Protein AF-A0A2N3KIP0-F1 (afdb_monomer_lite)

pLDDT: mean 79.54, std 19.77, range [25.67, 97.62]

Structure (mmCIF, N/CA/C/O backbone):
data_AF-A0A2N3KIP0-F1
#
_entry.id   AF-A0A2N3KIP0-F1
#
loop_
_atom_site.group_PDB
_atom_site.id
_atom_site.type_symbol
_atom_site.label_atom_id
_atom_site.label_alt_id
_atom_site.label_comp_id
_atom_site.label_asym_id
_atom_site.label_entity_id
_atom_site.label_seq_id
_atom_site.pdbx_PDB_ins_code
_atom_site.Cartn_x
_atom_site.Cartn_y
_atom_site.Cartn_z
_atom_site.occupancy
_atom_site.B_iso_or_equiv
_atom_site.auth_seq_id
_atom_site.auth_comp_id
_atom_site.auth_asym_id
_atom_site.auth_atom_id
_atom_site.pdbx_PDB_model_num
ATOM 1 N N . MET A 1 1 ? -5.118 -31.541 0.707 1.00 57.50 1 MET A N 1
ATOM 2 C CA . MET A 1 1 ? -6.091 -30.439 0.855 1.00 57.50 1 MET A CA 1
ATOM 3 C C . MET A 1 1 ? -6.549 -30.067 -0.548 1.00 57.50 1 MET A C 1
ATOM 5 O O . MET A 1 1 ? -5.685 -29.921 -1.403 1.00 57.50 1 MET A O 1
ATOM 9 N N . THR A 1 2 ? -7.852 -30.065 -0.837 1.00 78.06 2 THR A N 1
ATOM 10 C CA . THR A 1 2 ? -8.367 -29.786 -2.191 1.00 78.06 2 THR A CA 1
ATOM 11 C C . THR A 1 2 ? -8.374 -28.280 -2.462 1.00 78.06 2 THR A C 1
ATOM 13 O O . THR A 1 2 ? -8.482 -27.482 -1.531 1.00 78.06 2 THR A O 1
ATOM 16 N N . THR A 1 3 ? -8.248 -27.878 -3.730 1.00 83.19 3 THR A N 1
ATOM 17 C CA . THR A 1 3 ? -8.278 -26.462 -4.136 1.00 83.19 3 THR A CA 1
ATOM 18 C C . THR A 1 3 ? -9.577 -25.772 -3.708 1.00 83.19 3 THR A C 1
ATOM 20 O O . THR A 1 3 ? -9.522 -24.641 -3.236 1.00 83.19 3 THR A O 1
ATOM 23 N N . ASP A 1 4 ? -10.709 -26.476 -3.753 1.00 88.69 4 ASP A N 1
ATOM 24 C CA . ASP A 1 4 ? -12.018 -25.954 -3.333 1.00 88.69 4 ASP A CA 1
ATOM 25 C C . ASP A 1 4 ? -12.048 -25.565 -1.846 1.00 88.69 4 ASP A C 1
ATOM 27 O O . ASP A 1 4 ? -12.577 -24.516 -1.484 1.00 88.69 4 ASP A O 1
ATOM 31 N N . PHE A 1 5 ? -11.412 -26.363 -0.977 1.00 91.31 5 PHE A N 1
ATOM 32 C CA . PHE A 1 5 ? -11.303 -26.038 0.448 1.00 91.31 5 PHE A CA 1
ATOM 33 C C . PHE A 1 5 ? -10.482 -24.761 0.672 1.00 91.31 5 PHE A C 1
ATOM 35 O O . PHE A 1 5 ? -10.868 -23.906 1.466 1.00 91.31 5 PHE A O 1
ATOM 42 N N . LEU A 1 6 ? -9.364 -24.607 -0.045 1.00 90.94 6 LEU A N 1
ATOM 43 C CA . LEU A 1 6 ? -8.525 -23.408 0.044 1.00 90.94 6 LEU A CA 1
ATOM 44 C C . LEU A 1 6 ? -9.259 -22.164 -0.472 1.00 90.94 6 LEU A C 1
ATOM 46 O O . LEU A 1 6 ? -9.146 -21.095 0.123 1.00 90.94 6 LEU A O 1
ATOM 50 N N . GLN A 1 7 ? -10.035 -22.306 -1.550 1.00 91.69 7 GLN A N 1
ATOM 51 C CA . GLN A 1 7 ? -10.862 -21.228 -2.089 1.00 91.69 7 GLN A CA 1
ATOM 52 C C . GLN A 1 7 ? -11.931 -20.793 -1.083 1.00 91.69 7 GLN A C 1
ATOM 54 O O . GLN A 1 7 ? -12.057 -19.602 -0.810 1.00 91.69 7 GLN A O 1
ATOM 59 N N . GLN A 1 8 ? -12.644 -21.743 -0.473 1.00 93.44 8 GLN A N 1
ATOM 60 C CA . GLN A 1 8 ? -13.660 -21.447 0.539 1.00 93.44 8 GLN A CA 1
ATOM 61 C C . GLN A 1 8 ? -13.058 -20.848 1.821 1.00 93.44 8 GLN A C 1
ATOM 63 O O . GLN A 1 8 ? -13.636 -19.926 2.404 1.00 93.44 8 GLN A O 1
ATOM 68 N N . SER A 1 9 ? -11.890 -21.339 2.248 1.00 93.25 9 SER A N 1
ATOM 69 C CA . SER A 1 9 ? -11.146 -20.803 3.394 1.00 93.25 9 SER A CA 1
ATOM 70 C C . SER A 1 9 ? -10.772 -19.338 3.163 1.00 93.25 9 SER A C 1
ATOM 72 O O . SER A 1 9 ? -11.130 -18.468 3.959 1.00 93.25 9 SER A O 1
ATOM 74 N N . TYR A 1 10 ? -10.152 -19.041 2.015 1.00 91.69 10 TYR A N 1
ATOM 75 C CA . TYR A 1 10 ? -9.828 -17.668 1.642 1.00 91.69 10 TYR A CA 1
ATOM 76 C C . TYR A 1 10 ? -11.082 -16.802 1.515 1.00 91.69 10 TYR A C 1
ATOM 78 O O . TYR A 1 10 ? -11.092 -15.671 2.002 1.00 91.69 10 TYR A O 1
ATOM 86 N N . GLN A 1 11 ? -12.161 -17.351 0.948 1.00 92.69 11 GLN A N 1
ATOM 87 C CA . GLN A 1 11 ? -13.424 -16.639 0.811 1.00 92.69 11 GLN A CA 1
ATOM 88 C C . GLN A 1 11 ? -14.006 -16.190 2.147 1.00 92.69 11 GLN A C 1
ATOM 90 O O . GLN A 1 11 ? -14.362 -15.026 2.330 1.00 92.69 11 GLN A O 1
ATOM 95 N N . THR A 1 12 ? -14.043 -17.113 3.099 1.00 94.06 12 THR A N 1
ATOM 96 C CA . THR A 1 12 ? -14.512 -16.847 4.457 1.00 94.06 12 THR A CA 1
ATOM 97 C C . THR A 1 12 ? -13.630 -15.802 5.142 1.00 94.06 12 THR A C 1
ATOM 99 O O . THR A 1 12 ? -14.135 -14.881 5.784 1.00 94.06 12 THR A O 1
ATOM 102 N N . ALA A 1 13 ? -12.308 -15.911 4.979 1.00 93.12 13 ALA A N 1
ATOM 103 C CA . ALA A 1 13 ? -11.365 -15.007 5.621 1.00 93.12 13 ALA A CA 1
ATOM 104 C C . ALA A 1 13 ? -11.482 -13.567 5.095 1.00 93.12 13 ALA A C 1
ATOM 106 O O . ALA A 1 13 ? -11.546 -12.635 5.898 1.00 93.12 13 ALA A O 1
ATOM 107 N N . TYR A 1 14 ? -11.590 -13.363 3.775 1.00 89.06 14 TYR A N 1
ATOM 108 C CA . TYR A 1 14 ? -11.728 -12.007 3.237 1.00 89.06 14 TYR A CA 1
ATOM 109 C C . TYR A 1 14 ? -13.091 -11.374 3.549 1.00 89.06 14 TYR A C 1
ATOM 111 O O . TYR A 1 14 ? -13.175 -10.162 3.737 1.00 89.06 14 TYR A O 1
ATOM 119 N N . GLN A 1 15 ? -14.163 -12.168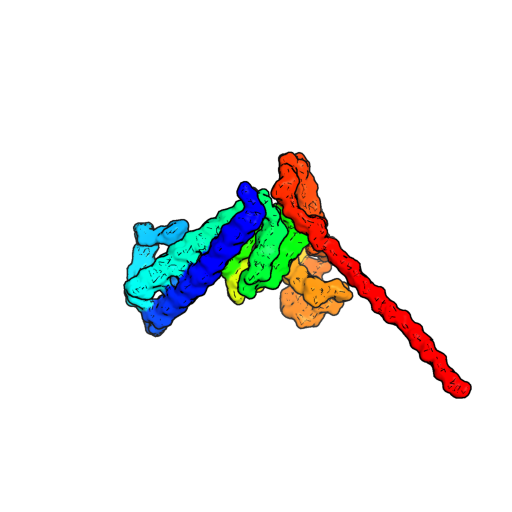 3.645 1.00 92.06 15 GLN A N 1
ATOM 120 C CA . GLN A 1 15 ? -15.476 -11.666 4.064 1.00 92.06 15 GLN A CA 1
ATOM 121 C C . GLN A 1 15 ? -15.457 -11.187 5.521 1.00 92.06 15 GLN A C 1
ATOM 123 O O . GLN A 1 15 ? -16.053 -10.158 5.840 1.00 92.06 15 GLN A O 1
ATOM 128 N N . ALA A 1 16 ? -14.747 -11.900 6.401 1.00 93.50 16 ALA A N 1
ATOM 129 C CA . ALA A 1 16 ? -14.545 -11.479 7.785 1.00 93.50 16 ALA A CA 1
ATOM 130 C C . ALA A 1 16 ? -13.698 -10.197 7.881 1.00 93.50 16 ALA A C 1
ATOM 132 O O . ALA A 1 16 ? -14.023 -9.301 8.663 1.00 93.50 16 ALA A O 1
ATOM 133 N N . GLU A 1 17 ? -12.650 -10.077 7.061 1.00 92.25 17 GLU A N 1
ATOM 134 C CA . GLU A 1 17 ? -11.863 -8.844 6.923 1.00 92.25 17 GLU A CA 1
ATOM 135 C C . GLU A 1 17 ? -12.752 -7.669 6.472 1.00 92.25 17 GLU A C 1
ATOM 137 O O . GLU A 1 17 ? -12.739 -6.610 7.095 1.00 92.25 17 GLU A O 1
ATOM 142 N N . ASP A 1 18 ? -13.595 -7.861 5.452 1.00 90.00 18 ASP A N 1
ATOM 143 C CA . ASP A 1 18 ? -14.509 -6.820 4.961 1.00 90.00 18 ASP A CA 1
ATOM 144 C C . ASP A 1 18 ? -15.561 -6.415 6.007 1.00 90.00 18 ASP A C 1
ATOM 146 O O . ASP A 1 18 ? -15.892 -5.234 6.136 1.00 90.00 18 ASP A O 1
ATOM 150 N N . ALA A 1 19 ? -16.083 -7.372 6.776 1.00 92.81 19 ALA A N 1
ATOM 151 C CA . ALA A 1 19 ? -17.044 -7.097 7.840 1.00 92.81 19 ALA A CA 1
ATOM 152 C C . ALA A 1 19 ? -16.409 -6.317 9.003 1.00 92.81 19 ALA A C 1
ATOM 154 O O . ALA A 1 19 ? -16.951 -5.302 9.440 1.00 92.81 19 ALA A O 1
ATOM 155 N N . THR A 1 20 ? -15.243 -6.754 9.482 1.00 94.94 20 THR A N 1
ATOM 156 C CA . THR A 1 20 ? -14.526 -6.081 10.579 1.00 94.94 20 THR A CA 1
ATOM 157 C C . THR A 1 20 ? -14.016 -4.700 10.170 1.00 94.94 20 THR A C 1
ATOM 159 O O . THR A 1 20 ? -14.034 -3.782 10.988 1.00 94.94 20 THR A O 1
ATOM 162 N N . TRP A 1 21 ? -13.666 -4.505 8.895 1.00 91.94 21 TRP A N 1
ATOM 163 C CA . TRP A 1 21 ? -13.321 -3.194 8.344 1.00 91.94 21 TRP A CA 1
ATOM 164 C C . TRP A 1 21 ? -14.465 -2.177 8.449 1.00 91.94 21 TRP A C 1
ATOM 166 O O . TRP A 1 21 ? -14.241 -1.024 8.829 1.00 91.94 21 TRP A O 1
ATOM 176 N N . LYS A 1 22 ? -15.703 -2.592 8.146 1.00 92.50 22 LYS A N 1
ATOM 177 C CA . LYS A 1 22 ? -16.890 -1.729 8.281 1.00 92.50 22 LYS A CA 1
ATOM 178 C C . LYS A 1 22 ? -17.091 -1.302 9.733 1.00 92.50 22 LYS A C 1
ATOM 180 O O . LYS A 1 22 ? -17.201 -0.109 10.000 1.00 92.50 22 LYS A O 1
ATOM 185 N N . VAL A 1 23 ? -17.005 -2.255 10.662 1.00 96.56 23 VAL A N 1
ATOM 186 C CA . VAL A 1 23 ? -17.111 -1.990 12.106 1.00 96.56 23 VAL A CA 1
ATOM 187 C C . VAL A 1 23 ? -16.007 -1.042 12.589 1.00 96.56 23 VAL A C 1
ATOM 189 O O . VAL A 1 23 ? -16.281 -0.112 13.343 1.00 96.56 23 VAL A O 1
ATOM 192 N N . LEU A 1 24 ? -14.760 -1.225 12.138 1.00 95.62 24 LEU A N 1
ATOM 193 C CA . LEU A 1 24 ? -13.661 -0.317 12.480 1.00 95.62 24 LEU A CA 1
ATOM 194 C C . LEU A 1 24 ? -13.891 1.096 11.923 1.00 95.62 24 LEU A C 1
ATOM 196 O O . LEU A 1 24 ? -13.661 2.083 12.621 1.00 95.62 24 LEU A O 1
ATOM 200 N N . THR A 1 25 ? -14.369 1.205 10.685 1.00 92.88 25 THR A N 1
ATOM 201 C CA . THR A 1 25 ? -14.672 2.494 10.046 1.00 92.88 25 THR A CA 1
ATOM 202 C C . THR A 1 25 ? -15.769 3.252 10.799 1.00 92.88 25 THR A C 1
ATOM 204 O O . THR A 1 25 ? -15.647 4.459 11.035 1.00 92.88 25 THR A O 1
ATOM 207 N N . GLU A 1 26 ? -16.819 2.548 11.219 1.00 96.31 26 GLU A N 1
ATOM 208 C CA . GLU A 1 26 ? -17.884 3.092 12.064 1.00 96.31 26 GLU A CA 1
ATOM 209 C C . GLU A 1 26 ? -17.333 3.540 13.422 1.00 96.31 26 GLU A C 1
ATOM 211 O O . GLU A 1 26 ? -17.499 4.703 13.786 1.00 96.31 26 GLU A O 1
ATOM 216 N N . ALA A 1 27 ? -16.569 2.692 14.118 1.00 97.31 27 ALA A N 1
ATOM 217 C CA . ALA A 1 27 ? -15.991 3.030 15.419 1.00 97.31 27 ALA A CA 1
ATOM 218 C C . ALA A 1 27 ? -15.031 4.237 15.358 1.00 97.31 27 ALA A C 1
ATOM 220 O O . ALA A 1 27 ? -15.044 5.094 16.243 1.00 97.31 27 ALA A O 1
ATOM 221 N N . ARG A 1 28 ? -14.229 4.367 14.290 1.00 96.12 28 ARG A N 1
ATOM 222 C CA . ARG A 1 28 ? -13.400 5.564 14.044 1.00 96.12 28 ARG A CA 1
ATOM 223 C C . ARG A 1 28 ? -14.264 6.813 13.857 1.00 96.12 28 ARG A C 1
ATOM 225 O O . ARG A 1 28 ? -13.913 7.882 14.353 1.00 96.12 28 ARG A O 1
ATOM 232 N N . SER A 1 29 ? -15.394 6.693 13.164 1.00 95.81 29 SER A N 1
ATOM 233 C CA . SER A 1 29 ? -16.329 7.806 12.959 1.00 95.81 29 SER A CA 1
ATOM 234 C C . SER A 1 29 ? -17.009 8.223 14.266 1.00 95.81 29 SER A C 1
ATOM 236 O O . SER A 1 29 ? -17.112 9.417 14.543 1.00 95.81 29 SER A O 1
ATOM 238 N N . GLU A 1 30 ? -17.391 7.257 15.106 1.00 97.38 30 GLU A N 1
ATOM 239 C CA . GLU A 1 30 ? -17.924 7.493 16.454 1.00 97.38 30 GLU A CA 1
ATOM 240 C C . GLU A 1 30 ? -16.912 8.223 17.348 1.00 97.38 30 GLU A C 1
ATOM 242 O O . GLU A 1 30 ? -17.268 9.205 18.001 1.00 97.38 30 GLU A O 1
ATOM 247 N N . MET A 1 31 ? -15.635 7.815 17.326 1.00 97.62 31 MET A N 1
ATOM 248 C CA . MET A 1 31 ? -14.554 8.501 18.049 1.00 97.62 31 MET A CA 1
ATOM 249 C C . MET A 1 31 ? -14.436 9.975 17.636 1.00 97.62 31 MET A C 1
ATOM 251 O O . MET A 1 31 ? -14.354 10.860 18.489 1.00 97.62 31 MET A O 1
ATOM 255 N N . LEU A 1 32 ? -14.470 10.257 16.328 1.00 96.31 32 LEU A N 1
ATOM 256 C CA . LEU A 1 32 ? -14.393 11.627 15.810 1.00 96.31 32 LEU A CA 1
ATOM 257 C C . LEU A 1 32 ? -15.628 12.454 16.171 1.00 96.31 32 LEU A C 1
ATOM 259 O O . LEU A 1 32 ? -15.492 13.615 16.557 1.00 96.31 32 LEU A O 1
ATOM 263 N N . ALA A 1 33 ? -16.820 11.864 16.083 1.00 96.31 33 ALA A N 1
ATOM 264 C CA . ALA A 1 33 ? -18.065 12.528 16.449 1.00 96.31 33 ALA A CA 1
ATOM 265 C C . ALA A 1 33 ? -18.113 12.862 17.951 1.00 96.31 33 ALA A C 1
ATOM 267 O O . ALA A 1 33 ? -18.481 13.974 18.324 1.00 96.31 33 ALA A O 1
ATOM 268 N N . ALA A 1 34 ? -17.677 11.944 18.819 1.00 95.88 34 ALA A N 1
ATOM 269 C CA . ALA A 1 34 ? -17.712 12.116 20.273 1.00 95.88 34 ALA A CA 1
ATOM 270 C C . ALA A 1 34 ? -16.793 13.236 20.795 1.00 95.88 34 ALA A C 1
ATOM 272 O O . ALA A 1 34 ? -17.026 13.815 21.865 1.00 95.88 34 ALA A O 1
ATOM 273 N N . ALA A 1 35 ? -15.743 13.543 20.041 1.00 95.50 35 ALA A N 1
ATOM 274 C CA . ALA A 1 35 ? -14.782 14.588 20.360 1.00 95.50 35 ALA A CA 1
ATOM 275 C C . ALA A 1 35 ? -14.969 15.871 19.532 1.00 95.50 35 ALA A C 1
ATOM 277 O O . ALA A 1 35 ? -14.188 16.818 19.680 1.00 95.50 35 ALA A O 1
ATOM 278 N N . ALA A 1 36 ? -16.012 15.932 18.696 1.00 94.00 36 ALA A N 1
ATOM 279 C CA . ALA A 1 36 ? -16.351 17.116 17.922 1.00 94.00 36 ALA A CA 1
ATOM 280 C C . ALA A 1 36 ? -16.501 18.342 18.840 1.00 94.00 36 ALA A C 1
ATOM 282 O O . ALA A 1 36 ? -17.155 18.293 19.882 1.00 94.00 36 ALA A O 1
ATOM 283 N N . GLY A 1 37 ? -15.841 19.443 18.473 1.00 90.44 37 GLY A N 1
ATOM 284 C CA . GLY A 1 37 ? -15.833 20.685 19.254 1.00 90.44 37 GLY A CA 1
ATOM 285 C C . GLY A 1 37 ? -14.917 20.690 20.486 1.00 90.44 37 GLY A C 1
ATOM 286 O O . GLY A 1 37 ? -14.740 21.750 21.078 1.00 90.44 37 GLY A O 1
ATOM 287 N N . LYS A 1 38 ? -14.298 19.560 20.861 1.00 93.44 38 LYS A N 1
ATOM 288 C CA . LYS A 1 38 ? -13.338 19.486 21.981 1.00 93.44 38 LYS A CA 1
ATOM 289 C C . LYS A 1 38 ? -11.891 19.570 21.506 1.00 93.44 38 LYS A C 1
ATOM 291 O O . LYS A 1 38 ? -11.071 20.239 22.125 1.00 93.44 38 LYS A O 1
ATOM 296 N N . VAL A 1 39 ? -11.578 18.865 20.420 1.00 94.56 39 VAL A N 1
ATOM 297 C CA . VAL A 1 39 ? -10.223 18.737 19.869 1.00 94.56 39 VAL A CA 1
ATOM 298 C C . VAL A 1 39 ? -10.310 18.688 18.340 1.00 94.56 39 VAL A C 1
ATOM 300 O O . VAL A 1 39 ? -11.267 18.116 17.812 1.00 94.56 39 VAL A O 1
ATOM 303 N N . PRO A 1 40 ? -9.342 19.257 17.596 1.00 94.25 40 PRO A N 1
ATOM 304 C CA . PRO A 1 40 ? -9.282 19.096 16.147 1.00 94.25 40 PRO A CA 1
ATOM 305 C C . PRO A 1 40 ? -9.277 17.617 15.733 1.00 94.25 40 PRO A C 1
ATOM 307 O O . PRO A 1 40 ? -8.508 16.818 16.271 1.00 94.25 40 PRO A O 1
ATOM 310 N N . SER A 1 41 ? -10.089 17.260 14.735 1.00 90.81 41 SER A N 1
ATOM 311 C CA . SER A 1 41 ? -10.221 15.880 14.236 1.00 90.81 41 SER A CA 1
ATOM 312 C C . SER A 1 41 ? -8.881 15.268 13.823 1.00 90.81 41 SER A C 1
ATOM 314 O O . SER A 1 41 ? -8.618 14.103 14.112 1.00 90.81 41 SER A O 1
ATOM 316 N N . VAL A 1 42 ? -7.998 16.074 13.227 1.00 86.00 42 VAL A N 1
ATOM 317 C CA . VAL A 1 42 ? -6.646 15.669 12.812 1.00 86.00 42 VAL A CA 1
ATOM 318 C C . 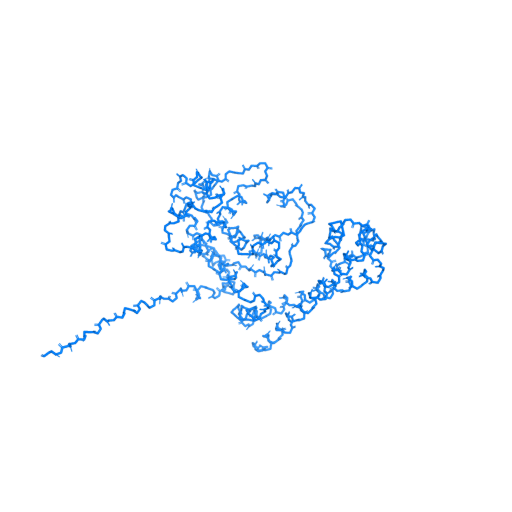VAL A 1 42 ? -5.797 15.141 13.972 1.00 86.00 42 VAL A C 1
ATOM 320 O O . VAL A 1 42 ? -5.030 14.199 13.790 1.00 86.00 42 VAL A O 1
ATOM 323 N N . THR A 1 43 ? -5.960 15.688 15.180 1.00 91.50 43 THR A N 1
ATOM 324 C CA . THR A 1 43 ? -5.226 15.237 16.371 1.00 91.50 43 THR A CA 1
ATOM 325 C C . THR A 1 43 ? -5.689 13.848 16.793 1.00 91.50 43 THR A C 1
ATOM 327 O O . THR A 1 43 ? -4.869 12.978 17.077 1.00 91.50 43 THR A O 1
ATOM 330 N N . ILE A 1 44 ? -7.002 13.618 16.779 1.00 93.06 44 ILE A N 1
ATOM 331 C CA . ILE A 1 44 ? -7.605 12.332 17.144 1.00 93.06 44 ILE A CA 1
ATOM 332 C C . ILE A 1 44 ? -7.197 11.268 16.132 1.00 93.06 44 ILE A C 1
ATOM 334 O O . ILE A 1 44 ? -6.739 10.200 16.517 1.00 93.06 44 ILE A O 1
ATOM 338 N N . GLN A 1 45 ? -7.296 11.580 14.839 1.00 89.56 45 GLN A N 1
ATOM 339 C CA . GLN A 1 45 ? -6.869 10.685 13.764 1.00 89.56 45 GLN A CA 1
ATOM 340 C C . GLN A 1 45 ? -5.388 10.323 13.882 1.00 89.56 45 GLN A C 1
ATOM 342 O O . GLN A 1 45 ? -5.047 9.149 13.756 1.00 89.56 45 GLN A O 1
ATOM 347 N N . LYS A 1 46 ? -4.517 11.299 14.182 1.00 87.19 46 LYS A N 1
ATOM 348 C CA . LYS A 1 46 ? -3.088 11.048 14.419 1.00 87.19 46 LYS A CA 1
ATOM 349 C C . LYS A 1 46 ? -2.884 10.042 15.554 1.00 87.19 46 LYS A C 1
ATOM 351 O O . LYS A 1 46 ? -2.131 9.089 15.397 1.00 87.19 46 LYS A O 1
ATOM 356 N N . TRP A 1 47 ? -3.560 10.243 16.680 1.00 92.19 47 TRP A N 1
ATOM 357 C CA . TRP A 1 47 ? -3.394 9.406 17.869 1.00 92.19 47 TRP A CA 1
ATOM 358 C C . TRP A 1 47 ? -3.999 8.011 17.694 1.00 92.19 47 TRP A C 1
ATOM 360 O O . TRP A 1 47 ? -3.404 7.028 18.129 1.00 92.19 47 TRP A O 1
ATOM 370 N N . MET A 1 48 ? -5.142 7.907 17.009 1.00 92.12 48 MET A N 1
ATOM 371 C CA . MET A 1 48 ? -5.720 6.617 16.627 1.00 92.12 48 MET A CA 1
ATOM 372 C C . MET A 1 48 ? -4.768 5.839 15.713 1.00 92.12 48 MET A C 1
ATOM 374 O O . MET A 1 48 ? -4.453 4.692 16.013 1.00 92.12 48 MET A O 1
ATOM 378 N N . SER A 1 49 ? -4.240 6.491 14.673 1.00 85.88 49 SER A N 1
ATOM 379 C CA . SER A 1 49 ? -3.251 5.920 13.748 1.00 85.88 49 SER A CA 1
ATOM 380 C C . SER A 1 49 ? -1.989 5.431 14.470 1.00 85.88 49 SER A C 1
ATOM 382 O O . SER A 1 49 ? -1.474 4.351 14.179 1.00 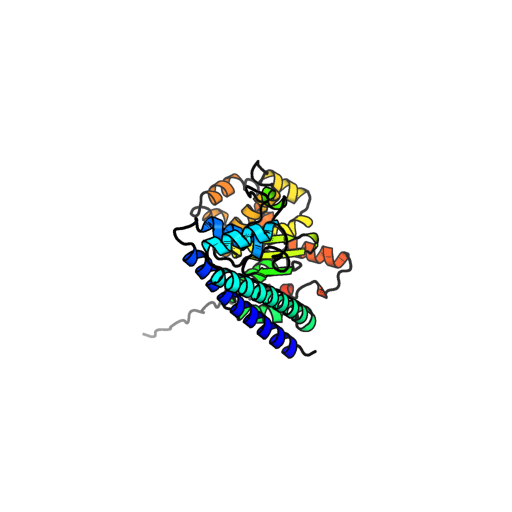85.88 49 SER A O 1
ATOM 384 N N . GLU A 1 50 ? -1.502 6.189 15.458 1.00 86.06 50 GLU A N 1
ATOM 385 C CA . GLU A 1 50 ? -0.329 5.797 16.244 1.00 86.06 50 GLU A CA 1
ATOM 386 C C . GLU A 1 50 ? -0.560 4.495 17.026 1.00 86.06 50 GLU A C 1
ATOM 388 O O . GLU A 1 50 ? 0.324 3.642 17.064 1.00 86.06 50 GLU A O 1
ATOM 393 N N . ILE A 1 51 ? -1.745 4.311 17.618 1.00 90.38 51 ILE A N 1
ATOM 394 C CA . ILE A 1 51 ? -2.096 3.091 18.364 1.00 90.38 51 ILE A CA 1
ATOM 395 C C . ILE A 1 51 ? -2.388 1.920 17.430 1.00 90.38 51 ILE A C 1
ATOM 397 O O . ILE A 1 51 ? -1.841 0.837 17.638 1.00 90.38 51 ILE A O 1
ATOM 401 N N . GLU A 1 52 ? -3.227 2.136 16.413 1.00 88.25 52 GLU A N 1
ATOM 402 C CA . GLU A 1 52 ? -3.560 1.146 15.375 1.00 88.25 52 GLU A CA 1
ATOM 403 C C . GLU A 1 52 ? -2.316 0.584 14.711 1.00 88.25 52 GLU A C 1
ATOM 405 O O . GLU A 1 52 ? -2.254 -0.578 14.315 1.00 88.25 52 GLU A O 1
ATOM 410 N N . GLY A 1 53 ? -1.299 1.426 14.642 1.00 74.81 53 GLY A N 1
ATOM 411 C CA . GLY A 1 53 ? -0.047 1.087 14.053 1.00 74.81 53 GLY A CA 1
ATOM 412 C C . GLY A 1 53 ? 0.861 0.158 14.851 1.00 74.81 53 GLY A C 1
ATOM 413 O O . GLY A 1 53 ? 1.776 -0.452 14.281 1.00 74.81 53 GLY A O 1
ATOM 414 N N . LYS A 1 54 ? 0.663 0.056 16.166 1.00 79.25 54 LYS A N 1
ATOM 415 C CA . LYS A 1 54 ? 1.564 -0.733 17.004 1.00 79.25 54 LYS A CA 1
ATOM 416 C C . LYS A 1 54 ? 1.328 -2.224 16.795 1.00 79.25 54 LYS A C 1
ATOM 418 O O . LYS A 1 54 ? 0.177 -2.643 16.651 1.00 79.25 54 LYS A O 1
ATOM 423 N N . PRO A 1 55 ? 2.383 -3.055 16.866 1.00 70.75 55 PRO A N 1
ATOM 424 C CA . PRO A 1 55 ? 2.228 -4.502 16.818 1.00 70.75 55 PRO A CA 1
ATOM 425 C C . PRO A 1 55 ? 1.174 -4.968 17.826 1.00 70.75 55 PRO A C 1
ATOM 427 O O . PRO A 1 55 ? 1.308 -4.726 19.025 1.00 70.75 55 PRO A O 1
ATOM 430 N N . ARG A 1 56 ? 0.115 -5.622 17.328 1.00 71.62 56 ARG A N 1
ATOM 431 C CA . ARG A 1 56 ? -1.014 -6.135 18.129 1.00 71.62 56 ARG A CA 1
ATOM 432 C C . ARG A 1 56 ? -1.725 -5.078 18.986 1.00 71.62 56 ARG A C 1
ATOM 434 O O . ARG A 1 56 ? -2.310 -5.433 20.010 1.00 71.62 56 ARG A O 1
ATOM 441 N N . LEU A 1 57 ? -1.682 -3.806 18.583 1.00 78.50 57 LEU A N 1
ATOM 442 C CA . LEU A 1 57 ? -2.179 -2.677 19.371 1.00 78.50 57 LEU A CA 1
ATOM 443 C C . LEU A 1 57 ? -1.592 -2.680 20.782 1.00 78.50 57 LEU A C 1
ATOM 445 O O . LEU A 1 57 ? -2.320 -2.864 21.759 1.00 78.50 57 LEU A O 1
ATOM 449 N N . ASP A 1 58 ? -0.274 -2.528 20.907 1.00 79.94 58 ASP A N 1
ATOM 450 C CA . ASP A 1 58 ? 0.359 -2.381 22.217 1.00 79.94 58 ASP A CA 1
ATOM 451 C C . ASP A 1 58 ? -0.282 -1.220 22.998 1.00 79.94 58 ASP A C 1
ATOM 453 O O . ASP A 1 58 ? 0.018 -0.047 22.775 1.00 79.94 58 ASP A O 1
ATOM 457 N N . THR A 1 59 ? -1.166 -1.564 23.935 1.00 83.62 59 THR A N 1
ATOM 458 C CA . THR A 1 59 ? -1.853 -0.631 24.833 1.00 83.62 59 THR A CA 1
ATOM 459 C C . THR A 1 59 ? -1.126 -0.466 26.167 1.00 83.62 59 THR A C 1
ATOM 461 O O . THR A 1 59 ? -1.603 0.264 27.033 1.00 83.62 59 THR A O 1
ATOM 464 N N . LEU A 1 60 ? -0.010 -1.170 26.377 1.00 84.94 60 LEU A N 1
ATOM 465 C CA . LEU A 1 60 ? 0.660 -1.263 27.673 1.00 84.94 60 LEU A CA 1
ATOM 466 C C . LEU A 1 60 ? 1.908 -0.390 27.764 1.00 84.94 60 LEU A C 1
ATOM 468 O O . LEU A 1 60 ? 2.282 -0.015 28.883 1.00 84.94 60 LEU A O 1
ATOM 472 N N . SER A 1 61 ? 2.542 -0.026 26.646 1.00 87.38 61 SER A N 1
ATOM 473 C CA . SER A 1 61 ? 3.668 0.912 26.696 1.00 87.38 61 SER A CA 1
ATOM 474 C C . SER A 1 61 ? 3.261 2.268 27.295 1.00 87.38 61 SER A C 1
ATOM 476 O O . SER A 1 61 ? 2.125 2.719 27.107 1.00 87.38 61 SER A O 1
ATOM 478 N N . PRO A 1 62 ? 4.174 2.956 28.013 1.00 87.06 62 PRO A N 1
ATOM 479 C CA . PRO A 1 62 ? 3.881 4.258 28.618 1.00 87.06 62 PRO A CA 1
ATOM 480 C C . PRO A 1 62 ? 3.361 5.295 27.612 1.00 87.06 62 PRO A C 1
ATOM 482 O O . PRO A 1 62 ? 2.415 6.021 27.909 1.00 87.06 62 PRO A O 1
ATOM 485 N N . GLY A 1 63 ? 3.932 5.321 26.400 1.00 86.81 63 GLY A N 1
ATOM 486 C CA . GLY A 1 63 ? 3.475 6.201 25.321 1.00 86.81 63 GLY A CA 1
ATOM 487 C C . GLY A 1 63 ? 2.039 5.901 24.885 1.00 86.81 63 GLY A C 1
ATOM 488 O O . GLY A 1 63 ? 1.229 6.818 24.780 1.00 86.81 63 GLY A O 1
ATOM 489 N N . SER A 1 64 ? 1.690 4.619 24.722 1.00 91.12 64 SER A N 1
ATOM 490 C CA . SER A 1 64 ? 0.320 4.224 24.378 1.00 91.12 64 SER A CA 1
ATOM 491 C C . SER A 1 64 ? -0.678 4.565 25.473 1.00 91.12 64 SER A C 1
ATOM 493 O O . SER A 1 64 ? -1.746 5.081 25.167 1.00 91.12 64 SER A O 1
ATOM 495 N N . ARG A 1 65 ? -0.346 4.321 26.747 1.00 93.25 65 ARG A N 1
ATOM 496 C CA . ARG A 1 65 ? -1.254 4.631 27.863 1.00 93.25 65 ARG A CA 1
ATOM 497 C C . ARG A 1 65 ? -1.633 6.103 27.894 1.00 93.25 65 ARG A C 1
ATOM 499 O O . ARG A 1 65 ? -2.817 6.412 27.932 1.00 93.25 65 ARG A O 1
ATOM 506 N N . LYS A 1 66 ? -0.650 6.996 27.756 1.00 94.06 66 LYS A N 1
ATOM 507 C CA . LYS A 1 66 ? -0.904 8.440 27.690 1.00 94.06 66 LYS A CA 1
ATOM 508 C C . LYS A 1 66 ? -1.828 8.804 26.525 1.00 94.06 66 LYS A C 1
ATOM 510 O O . LYS A 1 66 ? -2.720 9.637 26.678 1.00 94.06 66 LYS A O 1
ATOM 515 N N . ILE A 1 67 ? -1.631 8.196 25.357 1.00 94.50 67 ILE A N 1
ATOM 516 C CA . ILE A 1 67 ? -2.498 8.425 24.196 1.00 94.50 67 ILE A CA 1
ATOM 517 C C . ILE A 1 67 ? -3.932 7.973 24.490 1.00 94.50 67 ILE A C 1
ATOM 519 O O . ILE A 1 67 ? -4.873 8.745 24.313 1.00 94.50 67 ILE A O 1
ATOM 523 N N . LEU A 1 68 ? -4.089 6.750 24.997 1.00 95.75 68 LEU A N 1
ATOM 524 C CA . LEU A 1 68 ? -5.384 6.151 25.313 1.00 95.75 68 LEU A CA 1
ATOM 525 C C . LEU A 1 68 ? -6.131 6.915 26.415 1.00 95.75 68 LEU A C 1
ATOM 527 O O . LEU A 1 68 ? -7.341 7.088 26.309 1.00 95.75 68 LEU A O 1
ATOM 531 N N . GLU A 1 69 ? -5.431 7.426 27.429 1.00 95.88 69 GLU A N 1
ATOM 532 C CA . GLU A 1 69 ? -6.010 8.255 28.493 1.00 95.88 69 GLU A CA 1
ATOM 533 C C . GLU A 1 69 ? -6.643 9.535 27.937 1.00 95.88 69 GLU A C 1
ATOM 535 O O . GLU A 1 69 ? -7.800 9.831 28.246 1.00 95.88 69 GLU A O 1
ATOM 540 N N . ASN A 1 70 ? -5.944 10.273 27.066 1.00 96.19 70 ASN A N 1
ATOM 541 C CA . ASN A 1 70 ? -6.550 11.478 26.493 1.00 96.19 70 ASN A CA 1
ATOM 542 C C . ASN A 1 70 ? -7.646 11.140 25.478 1.00 96.19 70 ASN A C 1
ATOM 544 O O . ASN A 1 70 ? -8.671 11.817 25.462 1.00 96.19 70 ASN A O 1
ATOM 548 N N . LEU A 1 71 ? -7.483 10.087 24.666 1.00 96.50 71 LEU A N 1
ATOM 549 C CA . LEU A 1 71 ? -8.555 9.635 23.775 1.00 96.50 71 LEU A CA 1
ATOM 550 C C . LEU A 1 71 ? -9.814 9.277 24.576 1.00 96.50 71 LEU A C 1
ATOM 552 O O . LEU A 1 71 ? -10.908 9.677 24.184 1.00 96.50 71 LEU A O 1
ATOM 556 N N . SER A 1 72 ? -9.666 8.614 25.730 1.00 96.88 72 SER A N 1
ATOM 557 C CA . SER A 1 72 ? -10.772 8.347 26.656 1.00 96.88 72 SER A CA 1
ATOM 558 C C . SER A 1 72 ? -11.393 9.637 27.188 1.00 96.88 72 SER A C 1
ATOM 560 O O . SER A 1 72 ? -12.615 9.730 27.275 1.00 96.88 72 SER A O 1
ATOM 562 N N . ALA A 1 73 ? -10.579 10.631 27.554 1.00 97.00 73 ALA A N 1
ATOM 563 C CA . ALA A 1 73 ? -11.064 11.909 28.071 1.00 97.00 73 ALA A CA 1
ATOM 564 C C . ALA A 1 73 ? -11.848 12.709 27.015 1.00 97.00 73 ALA A C 1
ATOM 566 O O . ALA A 1 73 ? -12.841 13.362 27.335 1.00 97.00 73 ALA A O 1
ATOM 567 N N . TRP A 1 74 ? -11.433 12.649 25.748 1.00 97.00 74 TRP A N 1
ATOM 568 C CA . TRP A 1 74 ? -12.080 13.385 24.661 1.00 97.00 74 TRP A CA 1
ATOM 569 C C . TRP A 1 74 ? -13.312 12.665 24.111 1.00 97.00 74 TRP A C 1
ATOM 571 O O . TRP A 1 74 ? -14.350 13.301 23.903 1.00 97.00 74 TRP A O 1
ATOM 581 N N . CYS A 1 75 ? -13.206 11.351 23.904 1.00 97.00 75 CYS A N 1
ATOM 582 C CA . CYS A 1 75 ? -14.183 10.553 23.160 1.00 97.00 75 CYS A CA 1
ATOM 583 C C . CYS A 1 75 ? -15.102 9.720 24.068 1.00 97.00 75 CYS A C 1
ATOM 585 O O . CYS A 1 75 ? -16.124 9.225 23.602 1.00 97.00 75 CYS A O 1
ATOM 587 N N . GLY A 1 76 ? -14.772 9.571 25.354 1.00 97.06 76 GLY A N 1
ATOM 588 C CA . GLY A 1 76 ? -15.460 8.677 26.286 1.00 97.06 76 GLY A CA 1
ATOM 589 C C . GLY A 1 76 ? -14.893 7.253 26.270 1.00 97.06 76 GLY A C 1
ATOM 590 O O . GLY A 1 76 ? -14.457 6.741 25.237 1.00 97.06 76 GLY A O 1
ATOM 591 N N . SER A 1 77 ? -14.913 6.596 27.432 1.00 96.06 77 SER A N 1
ATOM 592 C CA . SER A 1 77 ? -14.347 5.251 27.623 1.00 96.06 77 SER A CA 1
ATOM 593 C C . SER A 1 77 ? -15.080 4.164 26.831 1.00 96.06 77 SER A C 1
ATOM 595 O O . SER A 1 77 ? -14.457 3.192 26.403 1.00 96.06 77 SER A O 1
ATOM 597 N N . GLU A 1 78 ? -16.385 4.329 26.602 1.00 97.38 78 GLU A N 1
ATOM 598 C CA . GLU A 1 78 ? -17.188 3.396 25.807 1.00 97.38 78 GLU A CA 1
ATOM 599 C C . GLU A 1 78 ? -16.767 3.406 24.331 1.00 97.38 78 GLU A C 1
ATOM 601 O O . GLU A 1 78 ? -16.428 2.354 23.788 1.00 97.38 78 GLU A O 1
ATOM 606 N N . ASN A 1 79 ? -16.697 4.589 23.710 1.00 97.31 79 ASN A N 1
ATOM 607 C CA . ASN A 1 79 ? -16.255 4.738 22.319 1.00 97.31 79 ASN A CA 1
ATOM 608 C C . ASN A 1 79 ? -14.812 4.255 22.143 1.00 97.31 79 ASN A C 1
ATOM 610 O O . ASN A 1 79 ? -14.522 3.510 21.207 1.00 97.31 79 ASN A O 1
ATOM 614 N N . LEU A 1 80 ? -13.927 4.587 23.093 1.00 97.06 80 LEU A N 1
ATOM 615 C CA . LEU A 1 80 ? -12.552 4.089 23.091 1.00 97.06 80 LEU A CA 1
ATOM 616 C C . LEU A 1 80 ? -12.508 2.554 23.117 1.00 97.06 80 LEU A C 1
ATOM 618 O O . LEU A 1 80 ? -11.766 1.945 22.350 1.00 97.06 80 LEU A O 1
ATOM 622 N N . SER A 1 81 ? -13.308 1.920 23.978 1.00 96.06 81 SER A N 1
ATOM 623 C CA . SER A 1 81 ? -13.343 0.459 24.108 1.00 96.06 81 SER A CA 1
ATOM 624 C C . SER A 1 81 ? -13.869 -0.218 22.841 1.00 96.06 81 SER A C 1
ATOM 626 O O . SER A 1 81 ? -13.302 -1.224 22.406 1.00 96.06 81 SER A O 1
ATOM 628 N N . ARG A 1 82 ? -14.917 0.343 22.221 1.00 97.19 82 ARG A N 1
ATOM 629 C CA . ARG A 1 82 ? -15.462 -0.140 20.942 1.00 97.19 82 ARG A CA 1
ATOM 630 C C . ARG A 1 82 ? -14.429 -0.044 19.825 1.00 97.19 82 ARG A C 1
ATOM 632 O O . ARG A 1 82 ? -14.207 -1.033 19.132 1.00 97.19 82 ARG A O 1
ATOM 639 N N . TRP A 1 83 ? -13.758 1.100 19.704 1.00 97.44 83 TRP A N 1
ATOM 640 C CA . TRP A 1 83 ? -12.705 1.304 18.714 1.00 97.44 83 TRP A CA 1
ATOM 641 C C . TRP A 1 83 ? -11.518 0.357 18.924 1.00 97.44 83 TRP A C 1
ATOM 643 O O . TRP A 1 83 ? -11.156 -0.347 17.988 1.00 97.44 83 TRP A O 1
ATOM 653 N N . ILE A 1 84 ? -10.979 0.223 20.145 1.00 95.62 84 ILE A N 1
ATOM 654 C CA . ILE A 1 84 ? -9.886 -0.731 20.425 1.00 95.62 84 ILE A CA 1
ATOM 655 C C . ILE A 1 84 ? -10.293 -2.154 20.034 1.00 95.62 84 ILE A C 1
ATOM 657 O O . ILE A 1 84 ? -9.505 -2.868 19.413 1.00 95.62 84 ILE A O 1
ATOM 661 N N . LYS A 1 85 ? -11.508 -2.583 20.395 1.00 95.50 85 LYS A N 1
ATOM 662 C CA . LYS A 1 85 ? -12.006 -3.913 20.033 1.00 95.50 85 LYS A CA 1
ATOM 663 C C . LYS A 1 85 ? -12.082 -4.075 18.513 1.00 95.50 85 LYS A C 1
ATOM 665 O O . LYS A 1 85 ? -11.535 -5.043 17.995 1.00 95.50 85 LYS A O 1
ATOM 670 N N . ALA A 1 86 ? -12.697 -3.122 17.814 1.00 96.31 86 ALA A N 1
ATOM 671 C CA . ALA A 1 86 ? -12.821 -3.152 16.360 1.00 96.31 86 ALA A CA 1
ATOM 672 C C . ALA A 1 86 ? -11.450 -3.191 15.664 1.00 96.31 86 ALA A C 1
ATOM 674 O O . ALA A 1 86 ? -11.257 -3.980 14.741 1.00 96.31 86 ALA A O 1
ATOM 675 N N . SER A 1 87 ? -10.470 -2.423 16.152 1.00 92.69 87 SER A N 1
ATOM 676 C CA . SER A 1 87 ? -9.102 -2.432 15.628 1.00 92.69 87 SER A CA 1
ATOM 677 C C . SER A 1 87 ? -8.414 -3.786 15.830 1.00 92.69 87 SER A C 1
ATOM 679 O O . SER A 1 87 ? -7.704 -4.249 14.938 1.00 92.69 87 SER A O 1
ATOM 681 N N . ARG A 1 88 ? -8.627 -4.456 16.976 1.00 92.31 88 ARG A N 1
ATOM 682 C CA . ARG A 1 88 ? -8.066 -5.801 17.229 1.00 92.31 88 ARG A CA 1
ATOM 683 C C . ARG A 1 88 ? -8.699 -6.843 16.323 1.00 92.31 88 ARG A C 1
ATOM 685 O O . ARG A 1 88 ? -7.977 -7.640 15.730 1.00 92.31 88 ARG A O 1
ATOM 692 N N . ASP A 1 89 ? -10.024 -6.817 16.222 1.00 93.81 89 ASP A N 1
ATOM 693 C CA . ASP A 1 89 ? -10.786 -7.754 15.402 1.00 93.81 89 ASP A CA 1
ATOM 694 C C . ASP A 1 89 ? -10.396 -7.613 13.925 1.00 93.81 89 ASP A C 1
ATOM 696 O O . ASP A 1 89 ? -10.128 -8.616 13.265 1.00 93.81 89 ASP A O 1
ATOM 700 N N . PHE A 1 90 ? -10.270 -6.376 13.430 1.00 92.19 90 PHE A N 1
ATOM 701 C CA . PHE A 1 90 ? -9.803 -6.109 12.072 1.00 92.19 90 PHE A CA 1
ATOM 702 C C . PHE A 1 90 ? -8.362 -6.580 11.856 1.00 92.19 90 PHE A C 1
ATOM 704 O O . PHE A 1 90 ? -8.100 -7.306 10.904 1.00 92.19 90 PHE A O 1
ATOM 711 N N . SER A 1 91 ? -7.430 -6.253 12.759 1.00 86.25 91 SER A N 1
ATOM 712 C CA . SER A 1 91 ? -6.038 -6.715 12.645 1.00 86.25 91 SER A CA 1
ATOM 713 C C . SER A 1 91 ? -5.938 -8.243 12.584 1.00 86.25 91 SER A C 1
ATOM 715 O O . SER A 1 91 ? -5.179 -8.771 11.773 1.00 86.25 91 SER A O 1
ATOM 717 N N . ALA A 1 92 ? -6.714 -8.960 13.401 1.00 89.06 92 ALA A N 1
ATOM 718 C CA . ALA A 1 92 ? -6.745 -10.420 13.383 1.00 89.06 92 ALA A CA 1
ATOM 719 C C . ALA A 1 92 ? -7.365 -10.978 12.090 1.00 89.06 92 ALA A C 1
ATOM 721 O O . ALA A 1 92 ? -6.874 -11.971 11.548 1.00 89.06 92 ALA A O 1
ATOM 722 N N . ALA A 1 93 ? -8.426 -10.344 11.581 1.00 91.06 93 ALA A N 1
ATOM 723 C CA . ALA A 1 93 ? -9.067 -10.739 10.332 1.00 91.06 93 ALA A CA 1
ATOM 724 C C . ALA A 1 93 ? -8.142 -10.532 9.122 1.00 91.06 93 ALA A C 1
ATOM 726 O O . ALA A 1 93 ? -8.043 -11.427 8.283 1.00 91.06 93 ALA A O 1
ATOM 727 N N . THR A 1 94 ? -7.405 -9.419 9.073 1.00 85.44 94 THR A N 1
ATOM 728 C CA . THR A 1 94 ? -6.398 -9.137 8.038 1.00 85.44 94 THR A CA 1
ATOM 729 C C . THR A 1 94 ? -5.276 -10.176 8.050 1.00 85.44 94 THR A C 1
ATOM 731 O O . THR A 1 94 ? -4.951 -10.741 7.006 1.00 85.44 94 THR A O 1
ATOM 734 N N . ASP A 1 95 ? -4.729 -10.509 9.226 1.00 84.12 95 ASP A N 1
ATOM 735 C CA . ASP A 1 95 ? -3.706 -11.558 9.364 1.00 84.12 95 ASP A CA 1
ATOM 736 C C . ASP A 1 95 ? -4.213 -12.923 8.870 1.00 84.12 95 ASP A C 1
ATOM 738 O O . ASP A 1 95 ? -3.479 -13.683 8.230 1.00 84.12 95 ASP A O 1
ATOM 742 N N . HIS A 1 96 ? -5.472 -13.252 9.166 1.00 90.06 96 HIS A N 1
ATOM 743 C CA . HIS A 1 96 ? -6.086 -14.502 8.733 1.00 90.06 96 HIS A CA 1
ATOM 744 C C . HIS A 1 96 ? -6.331 -14.529 7.219 1.00 90.06 96 HIS A C 1
ATOM 746 O O . HIS A 1 96 ? -5.951 -15.501 6.564 1.00 90.06 96 HIS A O 1
ATOM 752 N N . ALA A 1 97 ? -6.897 -13.459 6.654 1.00 87.75 97 ALA A N 1
ATOM 753 C CA . ALA A 1 97 ? -7.109 -13.316 5.215 1.00 87.75 97 ALA A CA 1
ATOM 754 C C . ALA A 1 97 ? -5.789 -13.408 4.443 1.00 87.75 97 ALA A C 1
ATOM 756 O O . ALA A 1 97 ? -5.717 -14.108 3.431 1.00 87.75 97 ALA A O 1
ATOM 757 N N . PHE A 1 98 ? -4.727 -12.787 4.963 1.00 82.19 98 PHE A N 1
ATOM 758 C CA . PHE A 1 98 ? -3.387 -12.883 4.399 1.00 82.19 98 PHE A CA 1
ATOM 759 C C . PHE A 1 98 ? -2.864 -14.327 4.378 1.00 82.19 98 PHE A C 1
ATOM 761 O O . PHE A 1 98 ? -2.435 -14.819 3.333 1.00 82.19 98 PHE A O 1
ATOM 768 N N . ARG A 1 99 ? -2.935 -15.047 5.505 1.00 84.38 99 ARG A N 1
ATOM 769 C CA . ARG A 1 99 ? -2.490 -16.451 5.564 1.00 84.38 99 ARG A CA 1
ATOM 770 C C . ARG A 1 99 ? -3.289 -17.344 4.619 1.00 84.38 99 ARG A C 1
ATOM 772 O O . ARG A 1 99 ? -2.690 -18.114 3.873 1.00 84.38 99 ARG A O 1
ATOM 779 N N . ALA A 1 100 ? -4.612 -17.194 4.590 1.00 87.62 100 ALA A N 1
ATOM 780 C CA . ALA A 1 100 ? -5.471 -17.960 3.694 1.00 87.62 100 ALA A CA 1
ATOM 781 C C . ALA A 1 100 ? -5.163 -17.671 2.211 1.00 87.62 100 ALA A C 1
ATOM 783 O O . ALA A 1 100 ? -5.147 -18.592 1.392 1.00 87.62 100 ALA A O 1
ATOM 784 N N . ALA A 1 101 ? -4.834 -16.420 1.861 1.00 82.75 101 ALA A N 1
ATOM 785 C CA . ALA A 1 101 ? -4.373 -16.063 0.518 1.00 82.75 101 ALA A CA 1
ATOM 786 C C . ALA A 1 101 ? -3.054 -16.764 0.158 1.00 82.75 101 ALA A C 1
ATOM 788 O O . ALA A 1 101 ? -2.909 -17.271 -0.955 1.00 82.75 101 ALA A O 1
ATOM 789 N N . MET A 1 102 ? -2.101 -16.831 1.095 1.00 79.75 102 MET A N 1
ATOM 790 C CA . MET A 1 102 ? -0.815 -17.511 0.897 1.00 79.75 102 MET A CA 1
ATOM 791 C C . MET A 1 102 ? -0.980 -19.022 0.718 1.00 79.75 102 MET A C 1
ATOM 793 O O . MET A 1 102 ? -0.366 -19.611 -0.174 1.00 79.75 102 MET A O 1
ATOM 797 N N . GLU A 1 103 ? -1.846 -19.648 1.512 1.00 85.44 103 GLU A N 1
ATOM 798 C CA . GLU A 1 103 ? -2.181 -21.068 1.378 1.00 85.44 103 GLU A CA 1
ATOM 799 C C . GLU A 1 103 ? -2.864 -21.360 0.036 1.00 85.44 103 GLU A C 1
ATOM 801 O O . GLU A 1 103 ? -2.471 -22.292 -0.672 1.00 85.44 103 GLU A O 1
ATOM 806 N N . LEU A 1 104 ? -3.828 -20.525 -0.374 1.00 84.44 104 LEU A N 1
ATOM 807 C CA . LEU A 1 104 ? -4.479 -20.645 -1.677 1.00 84.44 104 LEU A CA 1
ATOM 808 C C . LEU A 1 104 ? -3.497 -20.415 -2.830 1.00 84.44 104 LEU A C 1
ATOM 810 O O . LEU A 1 104 ? -3.530 -21.150 -3.814 1.00 84.44 104 LEU A O 1
ATOM 814 N N . LYS A 1 105 ? -2.587 -19.445 -2.720 1.00 79.88 105 LYS A N 1
ATOM 815 C CA . LYS A 1 105 ? -1.528 -19.223 -3.713 1.00 79.88 105 LYS A CA 1
ATOM 816 C C . LYS A 1 105 ? -0.643 -20.463 -3.849 1.00 79.88 105 LYS A C 1
ATOM 818 O O . LYS A 1 105 ? -0.340 -20.860 -4.974 1.00 79.88 105 LYS A O 1
ATOM 823 N N . ALA A 1 106 ? -0.264 -21.086 -2.733 1.00 77.44 106 ALA A N 1
ATOM 824 C CA . ALA A 1 106 ? 0.588 -22.272 -2.715 1.00 77.44 106 ALA A CA 1
ATOM 825 C C . ALA A 1 106 ? -0.113 -23.532 -3.258 1.00 77.44 106 ALA A C 1
ATOM 827 O O . ALA A 1 106 ? 0.504 -24.293 -4.001 1.00 77.44 106 ALA A O 1
ATOM 828 N N . GLY A 1 107 ? -1.387 -23.757 -2.911 1.00 79.50 107 GLY A N 1
ATOM 829 C CA . GLY A 1 107 ? -2.122 -24.978 -3.277 1.00 79.50 107 GLY A CA 1
ATOM 830 C C . GLY A 1 107 ? -3.031 -24.872 -4.510 1.00 79.50 107 GLY A C 1
ATOM 831 O O . GLY A 1 107 ? -3.300 -25.877 -5.162 1.00 79.50 107 GLY A O 1
ATOM 832 N N . GLY A 1 108 ? -3.510 -23.674 -4.843 1.00 77.06 108 GLY A N 1
ATOM 833 C CA . GLY A 1 108 ? -4.434 -23.387 -5.950 1.00 77.06 108 GLY A CA 1
ATOM 834 C C . GLY A 1 108 ? -3.885 -22.412 -6.997 1.00 77.06 108 GLY A C 1
ATOM 835 O O . GLY A 1 108 ? -4.559 -22.132 -7.991 1.00 77.06 108 GLY A O 1
ATOM 836 N N . GLY A 1 109 ? -2.670 -21.896 -6.798 1.00 77.50 109 GLY A N 1
ATOM 837 C CA . GLY A 1 109 ? -2.016 -20.950 -7.695 1.00 77.50 109 GLY A CA 1
ATOM 838 C C . GLY A 1 109 ? -2.550 -19.518 -7.591 1.00 77.50 109 GLY A C 1
ATOM 839 O O . GLY A 1 109 ? -3.667 -19.255 -7.148 1.00 77.50 109 GLY A O 1
ATOM 840 N N . ILE A 1 110 ? -1.749 -18.563 -8.074 1.00 70.25 110 ILE A N 1
ATOM 841 C CA . ILE A 1 110 ? -2.065 -17.124 -8.015 1.00 70.25 110 ILE A CA 1
ATOM 842 C C . ILE A 1 110 ? -3.367 -16.749 -8.745 1.00 70.25 110 ILE A C 1
ATOM 844 O O . ILE A 1 110 ? -4.042 -15.809 -8.344 1.00 70.25 110 ILE A O 1
ATOM 848 N N . LYS A 1 111 ? -3.755 -17.494 -9.790 1.00 75.69 111 LYS A N 1
ATOM 849 C CA . LYS A 1 111 ? -4.988 -17.230 -10.551 1.00 75.69 111 LYS A CA 1
ATOM 850 C C . LYS A 1 111 ? -6.229 -17.346 -9.666 1.00 75.69 111 LYS A C 1
ATOM 852 O O . LYS A 1 111 ? -7.095 -16.486 -9.746 1.00 75.69 111 LYS A O 1
ATOM 857 N N . SER A 1 112 ? -6.265 -18.354 -8.795 1.00 80.81 112 SER A N 1
ATOM 858 C CA . SER A 1 112 ? -7.375 -18.567 -7.862 1.00 80.81 112 SER A CA 1
ATOM 859 C C . SER A 1 112 ? -7.508 -17.408 -6.872 1.00 80.81 112 SER A C 1
ATOM 861 O O . SER A 1 112 ? -8.617 -16.969 -6.586 1.00 80.81 112 SER A O 1
ATOM 863 N N . VAL A 1 113 ? -6.377 -16.869 -6.397 1.00 77.56 113 VAL A N 1
ATOM 864 C CA . VAL A 1 113 ? -6.366 -15.675 -5.537 1.00 77.56 113 VAL A CA 1
ATOM 865 C C . VAL A 1 113 ? -6.927 -14.474 -6.297 1.00 77.56 113 VAL A C 1
ATOM 867 O O . VAL A 1 113 ? -7.850 -13.841 -5.807 1.00 77.56 113 VAL A O 1
ATOM 870 N N . ILE A 1 114 ? -6.446 -14.211 -7.520 1.00 74.38 114 ILE A N 1
ATOM 871 C CA . ILE A 1 114 ? -6.902 -13.087 -8.361 1.00 74.38 114 ILE A CA 1
ATOM 872 C C . ILE A 1 114 ? -8.405 -13.164 -8.656 1.00 74.38 114 ILE A C 1
ATOM 874 O O . ILE A 1 114 ? -9.097 -12.146 -8.629 1.00 74.38 114 ILE A O 1
ATOM 878 N N . GLU A 1 115 ? -8.908 -14.356 -8.977 1.00 82.06 115 GLU A N 1
ATOM 879 C CA . GLU A 1 115 ? -10.325 -14.577 -9.268 1.00 82.06 115 GLU A CA 1
ATOM 880 C C . GLU A 1 115 ? -11.191 -14.258 -8.045 1.00 82.06 115 GLU A C 1
ATOM 882 O O . GLU A 1 115 ? -12.157 -13.505 -8.176 1.00 82.06 115 GLU A O 1
ATOM 887 N N . LEU A 1 116 ? -10.802 -14.739 -6.859 1.00 82.50 116 LEU A N 1
ATOM 888 C CA . LEU A 1 116 ? -11.528 -14.486 -5.613 1.00 82.50 116 LEU A CA 1
ATOM 889 C C . LEU A 1 116 ? -11.394 -13.040 -5.122 1.00 82.50 116 LEU A C 1
ATOM 891 O O . LEU A 1 116 ? -12.408 -12.437 -4.774 1.00 82.50 116 LEU A O 1
ATOM 895 N N . ASP A 1 117 ? -10.206 -12.432 -5.182 1.00 77.31 117 ASP A N 1
ATOM 896 C CA . ASP A 1 117 ? -10.019 -10.997 -4.903 1.00 77.31 117 ASP A CA 1
ATOM 897 C C . ASP A 1 117 ? -10.892 -10.131 -5.824 1.00 77.31 117 ASP A C 1
ATOM 899 O O . ASP A 1 117 ? -11.409 -9.082 -5.435 1.00 77.31 117 ASP A O 1
ATOM 903 N N . GLY A 1 118 ? -11.104 -10.604 -7.053 1.00 75.56 118 GLY A N 1
ATOM 904 C CA . GLY A 1 118 ? -11.988 -9.996 -8.031 1.00 75.56 118 GLY A CA 1
ATOM 905 C C . GLY A 1 118 ? -13.478 -10.002 -7.663 1.00 75.56 118 GLY A C 1
ATOM 906 O O . GLY A 1 118 ? -14.249 -9.292 -8.310 1.00 75.56 118 GLY A O 1
ATOM 907 N N . THR A 1 119 ? -13.898 -10.779 -6.665 1.00 80.94 119 THR A N 1
ATOM 908 C CA . THR A 1 119 ? -15.293 -10.819 -6.184 1.00 80.94 119 THR A CA 1
ATOM 909 C C . THR A 1 119 ? -15.567 -9.852 -5.031 1.00 80.94 119 THR A C 1
ATOM 911 O O . THR A 1 119 ? -16.709 -9.725 -4.592 1.00 80.94 119 THR A O 1
ATOM 914 N N . ARG A 1 120 ? -14.534 -9.162 -4.533 1.00 82.44 120 ARG A N 1
ATOM 915 C CA . ARG A 1 120 ? -14.653 -8.160 -3.466 1.00 82.44 120 ARG A CA 1
ATOM 916 C C . ARG A 1 120 ? -15.284 -6.864 -3.987 1.00 82.44 120 ARG A C 1
ATOM 918 O O . ARG A 1 120 ? -15.346 -6.643 -5.194 1.00 82.44 120 ARG A O 1
ATOM 925 N N . GLU A 1 121 ? -15.688 -5.982 -3.070 1.00 72.25 121 GLU A N 1
ATOM 926 C CA . GLU A 1 121 ? -16.323 -4.680 -3.371 1.00 72.25 121 GLU A CA 1
ATOM 927 C C . GLU A 1 121 ? -15.500 -3.818 -4.358 1.00 72.25 121 GLU A C 1
ATOM 929 O O . GLU A 1 121 ? -16.070 -3.150 -5.213 1.00 72.25 121 GLU A O 1
ATOM 934 N N . ASP A 1 122 ? -14.164 -3.943 -4.338 1.00 76.44 122 ASP A N 1
ATOM 935 C CA . ASP A 1 122 ? -13.225 -3.254 -5.244 1.00 76.44 122 ASP A CA 1
ATOM 936 C C . ASP A 1 122 ? -12.582 -4.197 -6.286 1.00 76.44 122 ASP A C 1
ATOM 938 O O . ASP A 1 122 ? -11.466 -3.969 -6.762 1.00 76.44 122 ASP A O 1
ATOM 942 N N . GLY A 1 123 ? -13.244 -5.306 -6.619 1.00 80.94 123 GLY A N 1
ATOM 943 C CA . GLY A 1 123 ? -12.657 -6.412 -7.378 1.00 80.94 123 GLY A CA 1
ATOM 944 C C . GLY A 1 123 ? -12.137 -6.039 -8.771 1.00 80.94 123 GLY A C 1
ATOM 945 O O . GLY A 1 123 ? -11.100 -6.545 -9.203 1.00 80.94 123 GLY A O 1
ATOM 946 N N . GLU A 1 124 ? -12.799 -5.116 -9.475 1.00 81.25 124 GLU A N 1
ATOM 947 C CA . GLU A 1 124 ? -12.308 -4.596 -10.761 1.00 81.25 124 GLU A CA 1
ATOM 948 C C . GLU A 1 124 ? -11.007 -3.809 -10.616 1.00 81.25 124 GLU A C 1
ATOM 950 O O . GLU A 1 124 ? -10.066 -4.024 -11.387 1.00 81.25 124 GLU A O 1
ATOM 955 N N . LEU A 1 125 ? -10.933 -2.941 -9.604 1.00 86.12 125 LEU A N 1
ATOM 956 C CA . LEU A 1 125 ? -9.724 -2.191 -9.296 1.00 86.12 125 LEU A CA 1
ATOM 957 C C . LEU A 1 125 ? -8.599 -3.157 -8.924 1.00 86.12 125 LEU A C 1
ATOM 959 O O . LEU A 1 125 ? -7.540 -3.108 -9.542 1.00 86.12 125 LEU A O 1
ATOM 963 N N . ARG A 1 126 ? -8.842 -4.095 -8.001 1.00 85.81 126 ARG A N 1
ATOM 964 C CA . ARG A 1 126 ? -7.855 -5.109 -7.589 1.00 85.81 126 ARG A CA 1
ATOM 965 C C . ARG A 1 126 ? -7.305 -5.889 -8.784 1.00 85.81 126 ARG A C 1
ATOM 967 O O . ARG A 1 126 ? -6.088 -5.969 -8.953 1.00 85.81 126 ARG A O 1
ATOM 974 N N . ARG A 1 127 ? -8.177 -6.381 -9.676 1.00 82.25 127 ARG A N 1
ATOM 975 C CA . ARG A 1 127 ? -7.761 -7.053 -10.922 1.00 82.25 127 ARG A CA 1
ATOM 976 C C . ARG A 1 127 ? -6.884 -6.160 -11.796 1.00 82.25 127 ARG A C 1
ATOM 978 O O . ARG A 1 127 ? -5.863 -6.621 -12.305 1.00 82.25 127 ARG A O 1
ATOM 985 N N . LYS A 1 128 ? -7.261 -4.890 -11.965 1.00 87.62 128 LYS A N 1
ATOM 986 C CA . LYS A 1 128 ? -6.479 -3.919 -12.740 1.00 87.62 128 LYS A CA 1
ATOM 987 C C . LYS A 1 128 ? -5.087 -3.714 -12.138 1.00 87.62 128 LYS A C 1
ATOM 989 O O . LYS A 1 128 ? -4.103 -3.802 -12.867 1.00 87.62 128 LYS A O 1
ATOM 994 N N . LEU A 1 129 ? -4.998 -3.491 -10.828 1.00 90.69 129 LEU A N 1
ATOM 995 C CA . LEU A 1 129 ? -3.735 -3.287 -10.111 1.00 90.69 129 LEU A CA 1
ATOM 996 C C . LEU A 1 129 ? -2.804 -4.498 -10.252 1.00 90.69 129 LEU A C 1
ATOM 998 O O . LEU A 1 129 ? -1.641 -4.352 -10.630 1.00 90.69 129 LEU A O 1
ATOM 1002 N N . ILE A 1 130 ? -3.336 -5.708 -10.061 1.00 86.56 130 ILE A N 1
ATOM 1003 C CA . ILE A 1 130 ? -2.568 -6.946 -10.232 1.00 86.56 130 ILE A CA 1
ATOM 1004 C C . ILE A 1 130 ? -2.111 -7.120 -11.686 1.00 86.56 130 ILE A C 1
ATOM 1006 O O . ILE A 1 130 ? -0.981 -7.547 -11.926 1.00 86.56 130 ILE A O 1
ATOM 1010 N N . SER A 1 131 ? -2.950 -6.761 -12.664 1.00 86.19 131 SER A N 1
ATOM 1011 C CA . SER A 1 131 ? -2.586 -6.811 -14.083 1.00 86.19 131 SER A CA 1
ATOM 1012 C C . SER A 1 131 ? -1.443 -5.853 -14.426 1.00 86.19 131 SER A C 1
ATOM 1014 O O . SER A 1 131 ? -0.578 -6.216 -15.224 1.00 86.19 131 SER A O 1
ATOM 1016 N N . ILE A 1 132 ? -1.423 -4.648 -13.849 1.00 92.69 132 ILE A N 1
ATOM 1017 C CA . ILE A 1 132 ? -0.329 -3.687 -14.046 1.00 92.69 132 ILE A CA 1
ATOM 1018 C C . ILE A 1 132 ? 0.971 -4.257 -13.474 1.00 92.69 132 ILE A C 1
ATOM 1020 O O . ILE A 1 132 ? 1.973 -4.316 -14.190 1.00 92.69 132 ILE A O 1
ATOM 1024 N N . ALA A 1 133 ? 0.939 -4.729 -12.224 1.00 91.88 133 ALA A N 1
ATOM 1025 C CA . ALA A 1 133 ? 2.109 -5.297 -11.560 1.00 91.88 133 ALA A CA 1
ATOM 1026 C C . ALA A 1 133 ? 2.680 -6.496 -12.314 1.00 91.88 133 ALA A C 1
ATOM 1028 O O . ALA A 1 133 ? 3.858 -6.526 -12.663 1.00 91.88 133 ALA A O 1
ATOM 1029 N N . THR A 1 134 ? 1.797 -7.422 -12.681 1.00 85.88 134 THR A N 1
ATOM 1030 C CA . THR A 1 134 ? 2.100 -8.580 -13.523 1.00 85.88 134 THR A CA 1
ATOM 1031 C C . THR A 1 134 ? 2.797 -8.197 -14.827 1.00 85.88 134 THR A C 1
ATOM 1033 O O . THR A 1 134 ? 3.734 -8.879 -15.239 1.00 85.88 134 THR A O 1
ATOM 1036 N N . ARG A 1 135 ? 2.321 -7.143 -15.503 1.00 91.75 135 ARG A N 1
ATOM 1037 C CA . ARG A 1 135 ? 2.881 -6.704 -16.784 1.00 91.75 135 ARG A CA 1
ATOM 1038 C C . ARG A 1 135 ? 4.294 -6.162 -16.607 1.00 91.75 135 ARG A C 1
ATOM 1040 O O . ARG A 1 135 ? 5.168 -6.539 -17.372 1.00 91.75 135 ARG A O 1
ATOM 1047 N N . ILE A 1 136 ? 4.508 -5.281 -15.631 1.00 94.50 136 ILE A N 1
ATOM 1048 C CA . ILE A 1 136 ? 5.792 -4.586 -15.456 1.00 94.50 136 ILE A CA 1
ATOM 1049 C C . ILE A 1 136 ? 6.847 -5.526 -14.881 1.00 94.50 136 ILE A C 1
ATOM 1051 O O . ILE A 1 136 ? 7.955 -5.620 -15.412 1.00 94.50 136 ILE A O 1
ATOM 1055 N N . ASN A 1 137 ? 6.503 -6.229 -13.803 1.00 92.12 137 ASN A N 1
ATOM 1056 C CA . ASN A 1 137 ? 7.393 -7.168 -13.153 1.00 92.12 137 ASN A CA 1
ATOM 1057 C C . ASN A 1 137 ? 6.603 -8.343 -12.561 1.00 92.12 137 ASN A C 1
ATOM 1059 O O . ASN A 1 137 ? 6.167 -8.287 -11.409 1.00 92.12 137 ASN A O 1
ATOM 1063 N N . PRO A 1 138 ? 6.474 -9.460 -13.298 1.00 85.19 138 PRO A N 1
ATOM 1064 C CA . PRO A 1 138 ? 5.743 -10.614 -12.803 1.00 85.19 138 PRO A CA 1
ATOM 1065 C C . PRO A 1 138 ? 6.438 -11.275 -11.611 1.00 85.19 138 PRO A C 1
ATOM 1067 O O . PRO A 1 138 ? 5.841 -12.126 -10.986 1.00 85.19 138 PRO A O 1
ATOM 1070 N N . THR A 1 139 ? 7.685 -10.945 -11.270 1.00 83.56 139 THR A N 1
ATOM 1071 C CA . THR A 1 139 ? 8.349 -11.573 -10.113 1.00 83.56 139 THR A CA 1
ATOM 1072 C C . THR A 1 139 ? 7.914 -10.983 -8.774 1.00 83.56 139 THR A C 1
ATOM 1074 O O . THR A 1 139 ? 8.196 -11.585 -7.740 1.00 83.56 139 THR A O 1
ATOM 1077 N N . VAL A 1 140 ? 7.252 -9.821 -8.784 1.00 85.56 140 VAL A N 1
ATOM 1078 C CA . VAL A 1 140 ? 6.884 -9.094 -7.568 1.00 85.56 140 VAL A CA 1
ATOM 1079 C C . VAL A 1 140 ? 5.640 -9.685 -6.937 1.00 85.56 140 VAL A C 1
ATOM 1081 O O . VAL A 1 140 ? 4.644 -9.969 -7.605 1.00 85.56 140 VAL A O 1
ATOM 1084 N N . GLU A 1 141 ? 5.677 -9.807 -5.618 1.00 83.31 141 GLU A N 1
ATOM 1085 C CA . GLU A 1 141 ? 4.487 -10.066 -4.832 1.00 83.31 141 GLU A CA 1
ATOM 1086 C C . GLU A 1 141 ? 3.760 -8.749 -4.525 1.00 83.31 141 GLU A C 1
ATOM 1088 O O . GLU A 1 141 ? 4.259 -7.926 -3.764 1.00 83.31 141 GLU A O 1
ATOM 1093 N N . LEU A 1 142 ? 2.593 -8.532 -5.143 1.00 85.69 142 LEU A N 1
ATOM 1094 C CA . LEU A 1 142 ? 1.758 -7.354 -4.890 1.00 85.69 142 LEU A CA 1
ATOM 1095 C C . LEU A 1 142 ? 0.745 -7.642 -3.777 1.00 85.69 142 LEU A C 1
ATOM 1097 O O . LEU A 1 142 ? -0.081 -8.546 -3.910 1.00 85.69 142 LEU A O 1
ATOM 1101 N N . HIS A 1 143 ? 0.767 -6.837 -2.720 1.00 85.62 143 HIS A N 1
ATOM 1102 C CA . HIS A 1 143 ? -0.215 -6.843 -1.637 1.00 85.62 143 HIS A CA 1
ATOM 1103 C C . HIS A 1 143 ? -1.117 -5.621 -1.749 1.00 85.62 143 HIS A C 1
ATOM 1105 O O . HIS A 1 143 ? -0.638 -4.494 -1.847 1.00 85.62 143 HIS A O 1
ATOM 1111 N N . LEU A 1 144 ? -2.430 -5.840 -1.711 1.00 86.31 144 LEU A N 1
ATOM 1112 C CA . LEU A 1 144 ? -3.430 -4.775 -1.746 1.00 86.31 144 LEU A CA 1
ATOM 1113 C C . LEU A 1 144 ? -4.130 -4.701 -0.392 1.00 86.31 144 LEU A C 1
ATOM 1115 O O . LEU A 1 144 ? -4.935 -5.574 -0.056 1.00 86.31 144 LEU A O 1
ATOM 1119 N N . VAL A 1 145 ? -3.826 -3.656 0.370 1.00 83.94 145 VAL A N 1
ATOM 1120 C CA . VAL A 1 145 ? -4.320 -3.460 1.740 1.00 83.94 145 VAL A CA 1
ATOM 1121 C C . VAL A 1 145 ? -5.293 -2.289 1.796 1.00 83.94 145 VAL A C 1
ATOM 1123 O O . VAL A 1 145 ? -5.243 -1.393 0.958 1.00 83.94 145 VAL A O 1
ATOM 1126 N N . ARG A 1 146 ? -6.210 -2.282 2.769 1.00 84.38 146 ARG A N 1
ATOM 1127 C CA . ARG A 1 146 ? -7.190 -1.189 2.925 1.00 84.38 146 ARG A CA 1
ATOM 1128 C C . ARG A 1 146 ? -6.506 0.148 3.219 1.00 84.38 146 ARG A C 1
ATOM 1130 O O . ARG A 1 146 ? -6.815 1.141 2.571 1.00 84.38 146 ARG A O 1
ATOM 1137 N N . GLU A 1 147 ? -5.554 0.132 4.142 1.00 84.94 147 GLU A N 1
ATOM 1138 C CA . GLU A 1 147 ? -4.706 1.262 4.513 1.00 84.94 147 GLU A CA 1
ATOM 1139 C C . GLU A 1 147 ? -3.278 0.756 4.722 1.00 84.94 147 GLU A C 1
ATOM 1141 O O . GLU A 1 147 ? -3.072 -0.379 5.159 1.00 84.94 147 GLU A O 1
ATOM 1146 N N . LEU A 1 148 ? -2.294 1.599 4.421 1.00 85.25 148 LEU A N 1
ATOM 1147 C CA . LEU A 1 148 ? -0.881 1.310 4.634 1.00 85.25 148 LEU A CA 1
ATOM 1148 C C . LEU A 1 148 ? -0.264 2.444 5.442 1.00 85.25 148 LEU A C 1
ATOM 1150 O O . LEU A 1 148 ? -0.451 3.614 5.122 1.00 85.25 148 LEU A O 1
ATOM 1154 N N . TYR A 1 149 ? 0.493 2.088 6.474 1.00 85.56 149 TYR A N 1
ATOM 1155 C CA . TYR A 1 149 ? 1.208 3.038 7.316 1.00 85.56 149 TYR A CA 1
ATOM 1156 C C . TYR A 1 149 ? 2.687 2.685 7.339 1.00 85.56 149 TYR A C 1
ATOM 1158 O O . TYR A 1 149 ? 3.038 1.510 7.449 1.00 85.56 149 TYR A O 1
ATOM 1166 N N . ALA A 1 150 ? 3.535 3.704 7.285 1.00 85.00 150 ALA A N 1
ATOM 1167 C CA . ALA A 1 150 ? 4.981 3.565 7.366 1.00 85.00 150 ALA A CA 1
ATOM 1168 C C . ALA A 1 150 ? 5.568 4.610 8.322 1.00 85.00 150 ALA A C 1
ATOM 1170 O O . ALA A 1 150 ? 4.923 5.608 8.645 1.00 85.00 150 ALA A O 1
ATOM 1171 N N . GLU A 1 151 ? 6.783 4.348 8.796 1.00 84.00 151 GLU A N 1
ATOM 1172 C CA . GLU A 1 151 ? 7.564 5.216 9.680 1.00 84.00 151 GLU A CA 1
ATOM 1173 C C . GLU A 1 151 ? 9.061 5.054 9.381 1.00 84.00 151 GLU A C 1
ATOM 1175 O O . GLU A 1 151 ? 9.490 4.053 8.800 1.00 84.00 151 GLU A O 1
ATOM 1180 N N . GLY A 1 152 ? 9.866 6.031 9.797 1.00 86.25 152 GLY A N 1
ATOM 1181 C CA . GLY A 1 152 ? 11.323 5.970 9.712 1.00 86.25 152 GLY A CA 1
ATOM 1182 C C . GLY A 1 152 ? 11.951 6.741 8.541 1.00 86.25 152 GLY A C 1
ATOM 1183 O O . GLY A 1 152 ? 11.266 7.451 7.804 1.00 86.25 152 GLY A O 1
ATOM 1184 N N . PRO A 1 153 ? 13.285 6.638 8.377 1.00 85.00 153 PRO A N 1
ATOM 1185 C CA . PRO A 1 153 ? 14.061 7.517 7.493 1.00 85.00 153 PRO A CA 1
ATOM 1186 C C . PRO A 1 153 ? 13.702 7.426 6.009 1.00 85.00 153 PRO A C 1
ATOM 1188 O O . PRO A 1 153 ? 13.885 8.399 5.284 1.00 85.00 153 PRO A O 1
ATOM 1191 N N . ALA A 1 154 ? 13.181 6.280 5.557 1.00 83.44 154 ALA A N 1
ATOM 1192 C CA . ALA A 1 154 ? 12.789 6.085 4.164 1.00 83.44 154 ALA A CA 1
ATOM 1193 C C . ALA A 1 154 ? 11.705 7.081 3.716 1.00 83.44 154 ALA A C 1
ATOM 1195 O O . ALA A 1 154 ? 11.726 7.504 2.567 1.00 83.44 154 ALA A O 1
ATOM 1196 N N . LEU A 1 155 ? 10.837 7.536 4.630 1.00 85.81 155 LEU A N 1
ATOM 1197 C CA . LEU A 1 155 ? 9.801 8.527 4.327 1.00 85.81 155 LEU A CA 1
ATOM 1198 C C . LEU A 1 155 ? 10.378 9.858 3.830 1.00 85.81 155 LEU A C 1
ATOM 1200 O O . LEU A 1 155 ? 9.805 10.487 2.943 1.00 85.81 155 LEU A O 1
ATOM 1204 N N . LEU A 1 156 ? 11.526 10.277 4.371 1.00 85.62 156 LEU A N 1
ATOM 1205 C CA . LEU A 1 156 ? 12.179 11.518 3.951 1.00 85.62 156 LEU A CA 1
ATOM 1206 C C . LEU A 1 156 ? 12.695 11.417 2.511 1.00 85.62 156 LEU A C 1
ATOM 1208 O O . LEU A 1 156 ? 12.678 12.407 1.790 1.00 85.62 156 LEU A O 1
ATOM 1212 N N . ASN A 1 157 ? 13.115 10.225 2.076 1.00 83.94 157 ASN A N 1
ATOM 1213 C CA . ASN A 1 157 ? 13.599 10.011 0.711 1.00 83.94 157 ASN A CA 1
ATOM 1214 C C . ASN A 1 157 ? 12.478 10.189 -0.323 1.00 83.94 157 ASN A C 1
ATOM 1216 O O . ASN A 1 157 ? 12.734 10.709 -1.411 1.00 83.94 157 ASN A O 1
ATOM 1220 N N . SER A 1 158 ? 11.252 9.806 0.046 1.00 77.25 158 SER A N 1
ATOM 1221 C CA . SER A 1 158 ? 10.036 9.922 -0.768 1.00 77.25 158 SER A CA 1
ATOM 1222 C C . SER A 1 158 ? 9.345 11.294 -0.634 1.00 77.25 158 SER A C 1
ATOM 1224 O O . SER A 1 158 ? 8.246 11.492 -1.149 1.00 77.25 158 SER A O 1
ATOM 1226 N N . GLY A 1 159 ? 9.967 12.263 0.054 1.00 81.00 159 GLY A N 1
ATOM 1227 C CA . GLY A 1 159 ? 9.469 13.639 0.172 1.00 81.00 159 GLY A CA 1
ATOM 1228 C C . GLY A 1 159 ? 8.551 13.932 1.358 1.00 81.00 159 GLY A C 1
ATOM 1229 O O . GLY A 1 159 ? 7.927 14.996 1.388 1.00 81.00 159 GLY A O 1
ATOM 1230 N N . ALA A 1 160 ? 8.457 13.038 2.348 1.00 83.69 160 ALA A N 1
ATOM 1231 C CA . ALA A 1 160 ? 7.739 13.337 3.583 1.00 83.69 160 ALA A CA 1
ATOM 1232 C C . ALA A 1 160 ? 8.485 14.378 4.435 1.00 83.69 160 ALA A C 1
ATOM 1234 O O . ALA A 1 160 ? 9.713 14.436 4.466 1.00 83.69 160 ALA A O 1
ATOM 1235 N N . SER A 1 161 ? 7.735 15.179 5.195 1.00 83.50 161 SER A N 1
ATOM 1236 C CA . SER A 1 161 ? 8.294 16.212 6.078 1.00 83.50 161 SER A CA 1
ATOM 1237 C C . SER A 1 161 ? 8.814 15.680 7.419 1.00 83.50 161 SER A C 1
ATOM 1239 O O . SER A 1 161 ? 9.417 16.432 8.182 1.00 83.50 161 SER A O 1
ATOM 1241 N N . SER A 1 162 ? 8.527 14.422 7.759 1.00 84.25 162 SER A N 1
ATOM 1242 C CA . SER A 1 162 ? 8.963 13.794 9.005 1.00 84.25 162 SER A CA 1
ATOM 1243 C C . SER A 1 162 ? 9.133 12.284 8.838 1.00 84.25 162 SER A C 1
ATOM 1245 O O . SER A 1 162 ? 8.657 11.685 7.877 1.00 84.25 162 SER A O 1
ATOM 1247 N N . THR A 1 163 ? 9.820 11.671 9.801 1.00 85.19 163 THR A N 1
ATOM 1248 C CA . THR A 1 163 ? 9.936 10.211 9.941 1.00 85.19 163 THR A CA 1
ATOM 1249 C C . THR A 1 163 ? 8.828 9.617 10.808 1.00 85.19 163 THR A C 1
ATOM 1251 O O . THR A 1 163 ? 8.869 8.425 11.119 1.00 85.19 163 THR A O 1
ATOM 1254 N N . ASP A 1 164 ? 7.894 10.453 11.267 1.00 79.69 164 ASP A N 1
ATOM 1255 C CA . ASP A 1 164 ? 6.778 10.023 12.101 1.00 79.69 164 ASP A CA 1
ATOM 1256 C C . ASP A 1 164 ? 5.887 9.069 11.315 1.00 79.69 164 ASP A C 1
ATOM 1258 O O . ASP A 1 164 ? 5.786 9.140 10.088 1.00 79.69 164 ASP A O 1
ATOM 1262 N N . ARG A 1 165 ? 5.185 8.204 12.042 1.00 79.00 165 ARG A N 1
ATOM 1263 C CA . ARG A 1 165 ? 4.231 7.303 11.423 1.00 79.00 165 ARG A CA 1
ATOM 1264 C C . ARG A 1 165 ? 3.146 8.077 10.684 1.00 79.00 165 ARG A C 1
ATOM 1266 O O . ARG A 1 165 ? 2.422 8.879 11.278 1.00 79.00 165 ARG A O 1
ATOM 1273 N N . MET A 1 166 ? 2.979 7.762 9.409 1.00 81.12 166 MET A N 1
ATOM 1274 C CA . MET A 1 166 ? 1.934 8.330 8.570 1.00 81.12 166 MET A CA 1
ATOM 1275 C C . MET A 1 166 ? 1.371 7.291 7.609 1.00 81.12 166 MET A C 1
ATOM 1277 O O . MET A 1 166 ? 1.975 6.249 7.359 1.00 81.12 166 MET A O 1
ATOM 1281 N N . GLU A 1 167 ? 0.177 7.571 7.101 1.00 85.19 167 GLU A N 1
ATOM 1282 C CA . GLU A 1 167 ? -0.411 6.775 6.030 1.00 85.19 167 GLU A CA 1
ATOM 1283 C C . GLU A 1 167 ? 0.350 7.046 4.729 1.00 85.19 167 GLU A C 1
ATOM 1285 O O . GLU A 1 167 ? 0.621 8.204 4.401 1.00 85.19 167 GLU A O 1
ATOM 1290 N N . VAL A 1 168 ? 0.685 5.990 3.994 1.00 88.19 168 VAL A N 1
ATOM 1291 C CA . VAL A 1 168 ? 1.416 6.064 2.725 1.00 88.19 168 VAL A CA 1
ATOM 1292 C C . VAL A 1 168 ? 0.642 5.357 1.621 1.00 88.19 168 VAL A C 1
ATOM 1294 O O . VAL A 1 168 ? -0.169 4.463 1.875 1.00 88.19 168 VAL A O 1
ATOM 1297 N N . ALA A 1 169 ? 0.886 5.770 0.381 1.00 91.44 169 ALA A N 1
ATOM 1298 C CA . ALA A 1 169 ? 0.206 5.204 -0.774 1.00 91.44 169 ALA A CA 1
ATOM 1299 C C . ALA A 1 169 ? 0.694 3.779 -1.065 1.00 91.44 169 ALA A C 1
ATOM 1301 O O . ALA A 1 169 ? -0.116 2.869 -1.252 1.00 91.44 169 ALA A O 1
ATOM 1302 N N . GLY A 1 170 ? 2.009 3.572 -1.053 1.00 93.69 170 GLY A N 1
ATOM 1303 C CA . GLY A 1 170 ? 2.643 2.298 -1.354 1.00 93.69 170 GLY A CA 1
ATOM 1304 C C . GLY A 1 170 ? 4.001 2.156 -0.680 1.00 93.69 170 GLY A C 1
ATOM 1305 O O . GLY A 1 170 ? 4.503 3.091 -0.054 1.00 93.69 170 GLY A O 1
ATOM 1306 N N . MET A 1 171 ? 4.541 0.941 -0.737 1.00 93.38 171 MET A N 1
ATOM 1307 C CA . MET A 1 171 ? 5.902 0.637 -0.317 1.00 93.38 171 MET A CA 1
ATOM 1308 C C . MET A 1 171 ? 6.416 -0.603 -1.046 1.00 93.38 171 MET A C 1
ATOM 1310 O O . MET A 1 171 ? 5.842 -1.689 -0.918 1.00 93.38 171 MET A O 1
ATOM 1314 N N . HIS A 1 172 ? 7.539 -0.468 -1.743 1.00 92.44 172 HIS A N 1
ATOM 1315 C CA . HIS A 1 172 ? 8.315 -1.585 -2.261 1.00 92.44 172 HIS A CA 1
ATOM 1316 C C . HIS A 1 172 ? 9.430 -1.971 -1.284 1.00 92.44 172 HIS A C 1
ATOM 1318 O O . HIS A 1 172 ? 10.215 -1.137 -0.838 1.00 92.44 172 HIS A O 1
ATOM 1324 N N . VAL A 1 173 ? 9.530 -3.265 -0.974 1.00 86.62 173 VAL A N 1
ATOM 1325 C CA . VAL A 1 173 ? 10.577 -3.833 -0.122 1.00 86.62 173 VAL A CA 1
ATOM 1326 C C . VAL A 1 173 ? 11.464 -4.752 -0.969 1.00 86.62 173 VAL A C 1
ATOM 1328 O O . VAL A 1 173 ? 11.115 -5.924 -1.166 1.00 86.62 173 VAL A O 1
ATOM 1331 N N . PRO A 1 174 ? 12.633 -4.270 -1.443 1.00 83.94 174 PRO A N 1
ATOM 1332 C CA . PRO A 1 174 ? 13.482 -5.013 -2.377 1.00 83.94 174 PRO A CA 1
ATOM 1333 C C . PRO A 1 174 ? 13.917 -6.385 -1.860 1.00 83.94 174 PRO A C 1
ATOM 1335 O O . PRO A 1 174 ? 13.979 -7.344 -2.624 1.00 83.94 174 PRO A O 1
ATOM 1338 N N . TYR A 1 175 ? 14.177 -6.499 -0.553 1.00 77.69 175 TYR A N 1
ATOM 1339 C CA . TYR A 1 175 ? 14.630 -7.747 0.070 1.00 77.69 175 TYR A CA 1
ATOM 1340 C C . TYR A 1 175 ? 13.621 -8.896 -0.088 1.00 77.69 175 TYR A C 1
ATOM 1342 O O . TYR A 1 175 ? 14.019 -10.036 -0.310 1.00 77.69 175 TYR A O 1
ATOM 1350 N N . TYR A 1 176 ? 12.322 -8.592 -0.019 1.00 73.56 176 TYR A N 1
ATOM 1351 C CA . TYR A 1 176 ? 11.251 -9.576 -0.196 1.00 73.56 176 TYR A CA 1
ATOM 1352 C C . TYR A 1 176 ? 10.698 -9.607 -1.626 1.00 73.56 176 TYR A C 1
ATOM 1354 O O . TYR A 1 176 ? 9.813 -10.407 -1.911 1.00 73.56 176 TYR A O 1
ATOM 1362 N N . ASN A 1 177 ? 11.196 -8.740 -2.518 1.00 82.75 177 ASN A N 1
ATOM 1363 C CA . ASN A 1 177 ? 10.625 -8.488 -3.842 1.00 82.75 177 ASN A CA 1
ATOM 1364 C C . ASN A 1 177 ? 9.096 -8.307 -3.788 1.00 82.75 177 ASN A C 1
ATOM 1366 O O . ASN A 1 177 ? 8.340 -8.918 -4.546 1.00 82.75 177 ASN A O 1
ATOM 1370 N N . MET A 1 178 ? 8.648 -7.499 -2.829 1.00 86.31 178 MET A N 1
ATOM 1371 C CA . MET A 1 178 ? 7.243 -7.338 -2.472 1.00 86.31 178 MET A CA 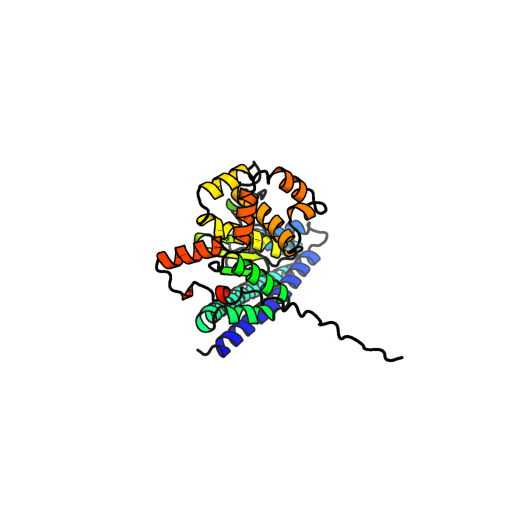1
ATOM 1372 C C . MET A 1 178 ? 6.871 -5.864 -2.533 1.00 86.31 178 MET A C 1
ATOM 1374 O O . MET A 1 178 ? 7.644 -5.017 -2.091 1.00 86.31 178 MET A O 1
ATOM 1378 N N . SER A 1 179 ? 5.693 -5.562 -3.062 1.00 92.25 179 SER A N 1
ATOM 1379 C CA . SER A 1 179 ? 5.124 -4.218 -3.049 1.00 92.25 179 SER A CA 1
ATOM 1380 C C . SER A 1 179 ? 3.772 -4.255 -2.367 1.00 92.25 179 SER A C 1
ATOM 1382 O O . SER A 1 179 ? 2.915 -5.051 -2.743 1.00 92.25 179 SER A O 1
ATOM 1384 N N . THR A 1 180 ? 3.560 -3.368 -1.407 1.00 89.75 180 THR A N 1
ATOM 1385 C CA . THR A 1 180 ? 2.270 -3.197 -0.742 1.00 89.75 180 THR A CA 1
ATOM 1386 C C . THR A 1 180 ? 1.660 -1.879 -1.187 1.00 89.75 180 THR A C 1
ATOM 1388 O O . THR A 1 180 ? 2.337 -0.859 -1.158 1.00 89.75 180 THR A O 1
ATOM 1391 N N . VAL A 1 181 ? 0.396 -1.890 -1.605 1.00 92.88 181 VAL A N 1
ATOM 1392 C CA . VAL A 1 181 ? -0.338 -0.706 -2.067 1.00 92.88 181 VAL A CA 1
ATOM 1393 C C . VAL A 1 181 ? -1.620 -0.540 -1.262 1.00 92.88 181 VAL A C 1
ATOM 1395 O O . VAL A 1 181 ? -2.398 -1.482 -1.093 1.00 92.88 181 VAL A O 1
ATOM 1398 N N . SER A 1 182 ? -1.827 0.680 -0.777 1.00 90.38 182 SER A N 1
ATOM 1399 C CA . SER A 1 182 ? -3.032 1.122 -0.089 1.00 90.38 182 SER A CA 1
ATOM 1400 C C . SER A 1 182 ? -4.181 1.327 -1.077 1.00 90.38 182 SER A C 1
ATOM 1402 O O . SER A 1 182 ? -4.024 1.959 -2.121 1.00 90.38 182 SER A O 1
ATOM 1404 N N . LEU A 1 183 ? -5.364 0.827 -0.725 1.00 88.69 183 LEU A N 1
ATOM 1405 C CA . LEU A 1 183 ? -6.627 1.092 -1.420 1.00 88.69 183 LEU A CA 1
ATOM 1406 C C . LEU A 1 183 ? -7.394 2.274 -0.806 1.00 88.69 183 LEU A C 1
ATOM 1408 O O . LEU A 1 183 ? -8.555 2.509 -1.146 1.00 88.69 183 LEU A O 1
ATOM 1412 N N . SER A 1 184 ? -6.763 3.013 0.108 1.00 85.81 184 SER A N 1
ATOM 1413 C CA . SER A 1 184 ? -7.335 4.209 0.716 1.00 85.81 184 SER A CA 1
ATOM 1414 C C . SER A 1 184 ? -7.702 5.244 -0.344 1.00 85.81 184 SER A C 1
ATOM 1416 O O . SER A 1 184 ? -6.931 5.540 -1.257 1.00 85.81 184 SER A O 1
ATOM 1418 N N . LYS A 1 185 ? -8.874 5.870 -0.181 1.00 81.75 185 LYS A N 1
ATOM 1419 C CA . LYS A 1 185 ? -9.395 6.902 -1.097 1.00 81.75 185 LYS A CA 1
ATOM 1420 C C . LYS A 1 185 ? -8.549 8.184 -1.127 1.00 81.75 185 LYS A C 1
ATOM 1422 O O . LYS A 1 185 ? -8.832 9.070 -1.927 1.00 81.75 185 LYS A O 1
ATOM 1427 N N . LYS A 1 186 ? -7.557 8.312 -0.239 1.00 81.88 186 LYS A N 1
ATOM 1428 C CA . LYS A 1 186 ? -6.625 9.449 -0.190 1.00 81.88 186 LYS A CA 1
ATOM 1429 C C . LYS A 1 186 ? -5.609 9.437 -1.332 1.00 81.88 186 LYS A C 1
ATOM 1431 O O . LYS A 1 186 ? -5.052 10.486 -1.644 1.00 81.88 186 LYS A O 1
ATOM 1436 N N . PHE A 1 187 ? -5.370 8.274 -1.931 1.00 89.38 187 PHE A N 1
ATOM 1437 C CA . PHE A 1 187 ? -4.357 8.072 -2.962 1.00 89.38 187 PHE A CA 1
ATOM 1438 C C . PHE A 1 187 ? -5.001 7.599 -4.269 1.00 89.38 187 PHE A C 1
ATOM 1440 O O . PHE A 1 187 ? -6.163 7.193 -4.279 1.00 89.38 187 PHE A O 1
ATOM 1447 N N . ASP A 1 188 ? -4.254 7.653 -5.376 1.00 89.88 188 ASP A N 1
ATOM 1448 C CA . ASP A 1 188 ? -4.616 6.968 -6.623 1.00 89.88 188 ASP A CA 1
ATOM 1449 C C . ASP A 1 188 ? -3.868 5.622 -6.671 1.00 89.88 188 ASP A C 1
ATOM 1451 O O . ASP A 1 188 ? -2.670 5.604 -6.972 1.00 89.88 188 ASP A O 1
ATOM 1455 N N . PRO A 1 189 ? -4.537 4.481 -6.401 1.00 91.31 189 PRO A N 1
ATOM 1456 C CA . PRO A 1 189 ? -3.865 3.185 -6.340 1.00 91.31 189 PRO A CA 1
ATOM 1457 C C . PRO A 1 189 ? -3.259 2.757 -7.680 1.00 91.31 189 PRO A C 1
ATOM 1459 O O . PRO A 1 189 ? -2.323 1.961 -7.703 1.00 91.31 189 PRO A O 1
ATOM 1462 N N . VAL A 1 190 ? -3.779 3.261 -8.807 1.00 93.00 190 VAL A N 1
ATOM 1463 C CA . VAL A 1 190 ? -3.237 2.946 -10.136 1.00 93.00 190 VAL A CA 1
ATOM 1464 C C . VAL A 1 190 ? -1.886 3.624 -10.315 1.00 93.00 190 VAL A C 1
ATOM 1466 O O . VAL A 1 190 ? -0.927 2.957 -10.699 1.00 93.00 190 VAL A O 1
ATOM 1469 N N . ASP A 1 191 ? -1.809 4.919 -10.006 1.00 93.88 191 ASP A N 1
ATOM 1470 C CA . ASP A 1 191 ? -0.552 5.673 -10.013 1.00 93.88 191 ASP A CA 1
ATOM 1471 C C . ASP A 1 191 ? 0.469 5.037 -9.058 1.00 93.88 191 ASP A C 1
ATOM 1473 O O . ASP A 1 191 ? 1.600 4.748 -9.447 1.00 93.88 191 ASP A O 1
ATOM 1477 N N . THR A 1 192 ? 0.022 4.681 -7.851 1.00 95.19 192 THR A N 1
ATOM 1478 C CA . THR A 1 192 ? 0.871 4.034 -6.845 1.00 95.19 192 THR A CA 1
ATOM 1479 C C . THR A 1 192 ? 1.420 2.691 -7.318 1.00 95.19 192 THR A C 1
ATOM 1481 O O . THR A 1 192 ? 2.611 2.441 -7.176 1.00 95.19 192 THR A O 1
ATOM 1484 N N . VAL A 1 193 ? 0.611 1.816 -7.930 1.00 96.06 193 VAL A N 1
ATOM 1485 C CA . VAL A 1 193 ? 1.145 0.551 -8.463 1.00 96.06 193 VAL A CA 1
ATOM 1486 C C . VAL A 1 193 ? 2.207 0.815 -9.524 1.00 96.06 193 VAL A C 1
ATOM 1488 O O . VAL A 1 193 ? 3.235 0.148 -9.510 1.00 96.06 193 VAL A O 1
ATOM 1491 N N . TYR A 1 194 ? 2.019 1.778 -10.428 1.00 97.56 194 TYR A N 1
ATOM 1492 C CA . TYR A 1 194 ? 3.073 2.102 -11.391 1.00 97.56 194 TYR A CA 1
ATOM 1493 C C . TYR A 1 194 ? 4.363 2.569 -10.714 1.00 97.56 194 TYR A C 1
ATOM 1495 O O . TYR A 1 194 ? 5.444 2.143 -11.125 1.00 97.56 194 TYR A O 1
ATOM 1503 N N . HIS A 1 195 ? 4.238 3.402 -9.683 1.00 97.44 195 HIS A N 1
ATOM 1504 C CA . HIS A 1 195 ? 5.355 3.889 -8.884 1.00 97.44 195 HIS A CA 1
ATOM 1505 C C . HIS A 1 195 ? 6.105 2.732 -8.199 1.00 97.44 195 HIS A C 1
ATOM 1507 O O . HIS A 1 195 ? 7.296 2.542 -8.431 1.00 97.44 195 HIS A O 1
ATOM 1513 N N . GLU A 1 196 ? 5.410 1.867 -7.458 1.00 97.06 196 GLU A N 1
ATOM 1514 C CA . GLU A 1 196 ? 6.057 0.744 -6.762 1.00 97.06 196 GLU A CA 1
ATOM 1515 C C . GLU A 1 196 ? 6.639 -0.299 -7.723 1.00 97.06 196 GLU A C 1
ATOM 1517 O O . GLU A 1 196 ? 7.677 -0.912 -7.460 1.00 97.06 196 GLU A O 1
ATOM 1522 N N . MET A 1 197 ? 5.989 -0.512 -8.869 1.00 97.12 197 MET A N 1
ATOM 1523 C CA . MET A 1 197 ? 6.513 -1.414 -9.890 1.00 97.12 197 MET A CA 1
ATOM 1524 C C . MET A 1 197 ? 7.764 -0.863 -10.563 1.00 97.12 197 MET A C 1
ATOM 1526 O O . MET A 1 197 ? 8.609 -1.663 -10.970 1.00 97.12 197 MET A O 1
ATOM 1530 N N . TRP A 1 198 ? 7.923 0.460 -10.648 1.00 97.62 198 TRP A N 1
ATOM 1531 C CA . TRP A 1 198 ? 9.184 1.055 -11.076 1.00 97.62 198 TRP A CA 1
ATOM 1532 C C . TRP A 1 198 ? 10.319 0.667 -10.129 1.00 97.62 198 TRP A C 1
ATOM 1534 O O . TRP A 1 198 ? 11.319 0.113 -10.583 1.00 97.62 198 TRP A O 1
ATOM 1544 N N . HIS A 1 199 ? 10.141 0.855 -8.820 1.00 96.25 199 HIS A N 1
ATOM 1545 C CA . HIS A 1 199 ? 11.157 0.474 -7.834 1.00 96.25 199 HIS A CA 1
ATOM 1546 C C . HIS A 1 199 ? 11.560 -0.999 -7.943 1.00 96.25 199 HIS A C 1
ATOM 1548 O O . HIS A 1 199 ? 12.740 -1.344 -7.849 1.00 96.25 199 HIS A O 1
ATOM 1554 N N . SER A 1 200 ? 10.606 -1.870 -8.275 1.00 95.19 200 SER A N 1
ATOM 1555 C CA . SER A 1 200 ? 10.883 -3.296 -8.443 1.00 95.19 200 SER A CA 1
ATOM 1556 C C . SER A 1 200 ? 11.823 -3.659 -9.601 1.00 95.19 200 SER A C 1
ATOM 1558 O O . SER A 1 200 ? 12.403 -4.745 -9.601 1.00 95.19 200 SER A O 1
ATOM 1560 N N . ILE A 1 201 ? 11.972 -2.795 -10.611 1.00 95.94 201 ILE A N 1
ATOM 1561 C CA . ILE A 1 201 ? 12.807 -3.060 -11.796 1.00 95.94 201 ILE A CA 1
ATOM 1562 C C . ILE A 1 201 ? 14.147 -2.317 -11.766 1.00 95.94 201 ILE A C 1
ATOM 1564 O O . ILE A 1 201 ? 15.044 -2.639 -12.549 1.00 95.94 201 ILE A O 1
ATOM 1568 N N . GLU A 1 202 ? 14.336 -1.370 -10.845 1.00 94.25 202 GLU A N 1
ATOM 1569 C CA . GLU A 1 202 ? 15.597 -0.634 -10.682 1.00 94.25 202 GLU A CA 1
ATOM 1570 C C . GLU A 1 202 ? 16.841 -1.537 -10.545 1.00 94.25 202 GLU A C 1
ATOM 1572 O O . GLU A 1 202 ? 17.886 -1.214 -11.141 1.00 94.25 202 GLU A O 1
ATOM 1577 N N . PRO A 1 203 ? 16.774 -2.703 -9.862 1.00 91.56 203 PRO A N 1
ATOM 1578 C CA . PRO A 1 203 ? 17.914 -3.611 -9.744 1.00 91.56 203 PRO A CA 1
ATOM 1579 C C . PRO A 1 203 ? 18.461 -4.142 -11.079 1.00 91.56 203 PRO A C 1
ATOM 1581 O O . PRO A 1 203 ? 19.659 -4.413 -11.164 1.00 91.56 203 PRO A O 1
ATOM 1584 N N . VAL A 1 204 ? 17.636 -4.243 -12.131 1.00 92.31 204 VAL A N 1
ATOM 1585 C CA . VAL A 1 204 ? 18.033 -4.789 -13.451 1.00 92.31 204 VAL A CA 1
ATOM 1586 C C . VAL A 1 204 ? 18.314 -3.730 -14.514 1.00 92.31 204 VAL A C 1
ATOM 1588 O O . VAL A 1 204 ? 18.639 -4.070 -15.659 1.00 92.31 204 VAL A O 1
ATOM 1591 N N . LEU A 1 205 ? 18.226 -2.451 -14.150 1.00 93.38 205 LEU A N 1
ATOM 1592 C CA . LEU A 1 205 ? 18.683 -1.369 -15.010 1.00 93.38 205 LEU A CA 1
ATOM 1593 C C . LEU A 1 205 ? 20.205 -1.442 -15.181 1.00 93.38 205 LEU A C 1
ATOM 1595 O O . LEU A 1 205 ? 20.968 -1.578 -14.223 1.00 93.38 205 LEU A O 1
ATOM 1599 N N . THR A 1 206 ? 20.659 -1.310 -16.421 1.00 92.94 206 THR A N 1
ATOM 1600 C CA . THR A 1 206 ? 22.078 -1.193 -16.756 1.00 92.94 206 THR A CA 1
ATOM 1601 C C . THR A 1 206 ? 22.650 0.123 -16.232 1.00 92.94 206 THR A C 1
ATOM 1603 O O . THR A 1 206 ? 21.936 1.108 -16.036 1.00 92.94 206 THR A O 1
ATOM 1606 N N . HIS A 1 207 ? 23.976 0.188 -16.085 1.00 93.25 207 HIS A N 1
ATOM 1607 C CA . HIS A 1 207 ? 24.659 1.422 -15.689 1.00 93.25 207 HIS A CA 1
ATOM 1608 C C . HIS A 1 207 ? 24.309 2.605 -16.608 1.00 93.25 207 HIS A C 1
ATOM 1610 O O . HIS A 1 207 ? 24.119 3.725 -16.143 1.00 93.25 207 HIS A O 1
ATOM 1616 N N . GLN A 1 208 ? 24.185 2.362 -17.917 1.00 91.06 208 GLN A N 1
ATOM 1617 C CA . GLN A 1 208 ? 23.858 3.425 -18.864 1.00 91.06 208 GLN A CA 1
ATOM 1618 C C . GLN A 1 208 ? 22.389 3.872 -18.776 1.00 91.06 208 GLN A C 1
ATOM 1620 O O . GLN A 1 208 ? 22.114 5.057 -18.945 1.00 91.06 208 GLN A O 1
ATOM 1625 N N . GLU A 1 209 ? 21.452 2.953 -18.513 1.00 92.25 209 GLU A N 1
ATOM 1626 C CA . GLU A 1 209 ? 20.043 3.292 -18.259 1.00 92.25 209 GLU A CA 1
ATOM 1627 C C . GLU A 1 209 ? 19.925 4.127 -16.973 1.00 92.25 209 GLU A C 1
ATOM 1629 O O . GLU A 1 209 ? 19.345 5.211 -17.006 1.00 92.25 209 GLU A O 1
ATOM 1634 N N . ARG A 1 210 ? 20.575 3.706 -15.878 1.00 93.25 210 ARG A N 1
ATOM 1635 C CA . ARG A 1 210 ? 20.615 4.466 -14.613 1.00 93.25 210 ARG A CA 1
ATOM 1636 C C . ARG A 1 210 ? 21.220 5.858 -14.783 1.00 93.25 210 ARG A C 1
ATOM 1638 O O . ARG A 1 210 ? 20.668 6.826 -14.273 1.00 93.25 210 ARG A O 1
ATOM 1645 N N . ALA A 1 211 ? 22.326 5.978 -15.520 1.00 90.44 211 ALA A N 1
ATOM 1646 C CA . ALA A 1 211 ? 22.966 7.268 -15.774 1.00 90.44 211 ALA A CA 1
ATOM 1647 C C . ALA A 1 211 ? 22.056 8.221 -16.569 1.00 90.44 211 ALA A C 1
ATOM 1649 O O . ALA A 1 211 ? 21.966 9.403 -16.238 1.00 90.44 211 ALA A O 1
ATOM 1650 N N . ALA A 1 212 ? 21.347 7.708 -17.581 1.00 87.94 212 ALA A N 1
ATOM 1651 C CA . ALA A 1 212 ? 20.391 8.500 -18.351 1.00 87.94 212 ALA A CA 1
ATOM 1652 C C . ALA A 1 212 ? 19.230 9.002 -17.477 1.00 87.94 212 ALA A C 1
ATOM 1654 O O . ALA A 1 212 ? 18.858 10.170 -17.569 1.00 87.94 212 ALA A O 1
ATOM 1655 N N . LEU A 1 213 ? 18.699 8.144 -16.601 1.00 90.19 213 LEU A N 1
ATOM 1656 C CA . LEU A 1 213 ? 17.616 8.496 -15.681 1.00 90.19 213 LEU A CA 1
ATOM 1657 C C . LEU A 1 213 ? 18.067 9.511 -14.630 1.00 90.19 213 LEU A C 1
ATOM 1659 O O . LEU A 1 213 ? 17.403 10.522 -14.453 1.00 90.19 213 LEU A O 1
ATOM 1663 N N . ARG A 1 214 ? 19.236 9.312 -14.008 1.00 90.62 214 ARG A N 1
ATOM 1664 C CA . ARG A 1 214 ? 19.799 10.259 -13.033 1.00 90.62 214 ARG A CA 1
ATOM 1665 C C . ARG A 1 214 ? 20.041 11.641 -13.644 1.00 90.62 214 ARG A C 1
ATOM 1667 O O . ARG A 1 214 ? 19.837 12.647 -12.975 1.00 90.62 214 ARG A O 1
ATOM 1674 N N . SER A 1 215 ? 20.457 11.696 -14.911 1.00 87.06 215 SER A N 1
ATOM 1675 C CA . SER A 1 215 ? 20.618 12.962 -15.632 1.00 87.06 215 SER A CA 1
ATOM 1676 C C . SER A 1 215 ? 19.283 13.640 -15.947 1.00 87.06 215 SER A C 1
ATOM 1678 O O . SER A 1 215 ? 19.236 14.866 -15.995 1.00 87.06 215 SER A O 1
ATOM 1680 N N . ALA A 1 216 ? 18.227 12.868 -16.213 1.00 84.31 216 ALA A N 1
ATOM 1681 C CA . ALA A 1 216 ? 16.910 13.396 -16.560 1.00 84.31 216 ALA A CA 1
ATOM 1682 C C . ALA A 1 216 ? 16.064 13.753 -15.330 1.00 84.31 216 ALA A C 1
ATOM 1684 O O . ALA A 1 216 ? 15.247 14.664 -15.397 1.00 84.31 216 ALA A O 1
ATOM 1685 N N . PHE A 1 217 ? 16.271 13.064 -14.209 1.00 88.88 217 PHE A N 1
ATOM 1686 C CA . PHE A 1 217 ? 15.517 13.229 -12.967 1.00 88.88 217 PHE A CA 1
ATOM 1687 C C . PHE A 1 217 ? 16.472 13.384 -11.776 1.00 88.88 217 PHE A C 1
ATOM 1689 O O . PHE A 1 217 ? 16.505 12.520 -10.903 1.00 88.88 217 PHE A O 1
ATOM 1696 N N . PRO A 1 218 ? 17.288 14.452 -11.724 1.00 85.62 218 PRO A N 1
ATOM 1697 C CA . PRO A 1 218 ? 18.206 14.653 -10.609 1.00 85.62 218 PRO A CA 1
ATOM 1698 C C . PRO A 1 218 ? 17.434 14.812 -9.293 1.00 85.62 218 PRO A C 1
ATOM 1700 O O . PRO A 1 218 ? 16.399 15.482 -9.250 1.00 85.62 218 PRO A O 1
ATOM 1703 N N . GLY A 1 219 ? 17.948 14.214 -8.216 1.00 85.12 219 GLY A N 1
ATOM 1704 C CA . GLY A 1 219 ? 17.416 14.428 -6.869 1.00 85.12 219 GLY A CA 1
ATOM 1705 C C . GLY A 1 219 ? 17.530 15.895 -6.444 1.00 85.12 219 GLY A C 1
ATOM 1706 O O . GLY A 1 219 ? 18.337 16.651 -6.989 1.00 85.12 219 GLY A O 1
ATOM 1707 N N . ASP A 1 220 ? 16.713 16.299 -5.481 1.00 85.00 220 ASP A N 1
ATOM 1708 C CA . ASP A 1 220 ? 16.759 17.627 -4.869 1.00 85.00 220 ASP A CA 1
ATOM 1709 C C . ASP A 1 220 ? 16.700 17.531 -3.334 1.00 85.00 220 ASP A C 1
ATOM 1711 O O . ASP A 1 220 ? 16.965 16.481 -2.757 1.00 85.00 220 ASP A O 1
ATOM 1715 N N . HIS A 1 221 ? 16.427 18.651 -2.662 1.00 82.25 221 HIS A N 1
ATOM 1716 C CA . HIS A 1 221 ? 16.345 18.717 -1.201 1.00 82.25 221 HIS A CA 1
ATOM 1717 C C . HIS A 1 221 ? 15.086 18.048 -0.626 1.00 82.25 221 HIS A C 1
ATOM 1719 O O . HIS A 1 221 ? 14.997 17.899 0.589 1.00 82.25 221 HIS A O 1
ATOM 1725 N N . VAL A 1 222 ? 14.117 17.691 -1.475 1.00 83.00 222 VAL A N 1
ATOM 1726 C CA . VAL A 1 222 ? 12.854 17.062 -1.080 1.00 83.00 222 VAL A CA 1
ATOM 1727 C C . VAL A 1 222 ? 12.891 15.568 -1.369 1.00 83.00 222 VAL A C 1
ATOM 1729 O O . VAL A 1 222 ? 12.420 14.790 -0.555 1.00 83.00 222 VAL A O 1
ATOM 1732 N N . MET A 1 223 ? 13.426 15.157 -2.520 1.00 83.94 223 MET A N 1
ATOM 1733 C CA . MET A 1 223 ? 13.251 13.794 -3.017 1.00 83.94 223 MET A CA 1
ATOM 1734 C C . MET A 1 223 ? 14.502 13.266 -3.728 1.00 83.94 223 MET A C 1
ATOM 1736 O O . MET A 1 223 ? 15.188 13.995 -4.456 1.00 83.94 223 MET A O 1
ATOM 1740 N N . THR A 1 224 ? 14.781 11.971 -3.559 1.00 88.62 224 THR A N 1
ATOM 1741 C CA . THR A 1 224 ? 15.891 11.293 -4.248 1.00 88.62 224 THR A CA 1
ATOM 1742 C C . THR A 1 224 ? 15.643 11.172 -5.755 1.00 88.62 224 THR A C 1
ATOM 1744 O O . THR A 1 224 ? 14.537 11.386 -6.258 1.00 88.62 224 THR A O 1
ATOM 1747 N N . HIS A 1 225 ? 16.685 10.839 -6.522 1.00 90.62 225 HIS A N 1
ATOM 1748 C CA . HIS A 1 225 ? 16.531 10.696 -7.971 1.00 90.62 225 HIS A CA 1
ATOM 1749 C C . HIS A 1 225 ? 15.679 9.468 -8.336 1.00 90.62 225 HIS A C 1
ATOM 1751 O O . HIS A 1 225 ? 14.974 9.480 -9.344 1.00 90.62 225 HIS A O 1
ATOM 1757 N N . GLU A 1 226 ? 15.763 8.400 -7.542 1.00 92.50 226 GLU A N 1
ATOM 1758 C CA . GLU A 1 226 ? 15.003 7.158 -7.687 1.00 92.50 226 GLU A CA 1
ATOM 1759 C C . GLU A 1 226 ? 13.501 7.435 -7.576 1.00 92.50 226 GLU A C 1
ATOM 1761 O O . GLU A 1 226 ? 12.743 7.160 -8.505 1.00 92.50 226 GLU A O 1
ATOM 1766 N N . GLU A 1 227 ? 13.098 8.109 -6.503 1.00 91.69 227 GLU A N 1
ATOM 1767 C CA . GLU A 1 227 ? 11.714 8.498 -6.216 1.00 91.69 227 GLU A CA 1
ATOM 1768 C C . GLU A 1 227 ? 11.157 9.449 -7.285 1.00 91.69 227 GLU A C 1
ATOM 1770 O O . GLU A 1 227 ? 10.071 9.242 -7.833 1.00 91.69 227 GLU A O 1
ATOM 1775 N N . ARG A 1 228 ? 11.952 10.439 -7.716 1.00 90.88 228 ARG A N 1
ATOM 1776 C CA . ARG A 1 228 ? 11.566 11.326 -8.828 1.00 90.88 228 ARG A CA 1
ATOM 1777 C C . ARG A 1 228 ? 11.356 10.569 -10.132 1.00 90.88 228 ARG A C 1
ATOM 1779 O O . ARG A 1 228 ? 10.472 10.925 -10.915 1.00 90.88 228 ARG A O 1
ATOM 1786 N N . THR A 1 229 ? 12.167 9.546 -10.380 1.00 93.75 229 THR A N 1
ATOM 1787 C CA . THR A 1 229 ? 12.034 8.707 -11.571 1.00 93.75 229 THR A CA 1
ATOM 1788 C C . THR A 1 229 ? 10.772 7.848 -11.491 1.00 93.75 229 THR A C 1
ATOM 1790 O O . THR A 1 229 ? 10.039 7.775 -12.478 1.00 93.75 229 THR A O 1
ATOM 1793 N N . ALA A 1 230 ? 10.471 7.269 -10.326 1.00 95.00 230 ALA A N 1
ATOM 1794 C CA . ALA A 1 230 ? 9.257 6.492 -10.090 1.00 95.00 230 ALA A CA 1
ATOM 1795 C C . ALA A 1 230 ? 7.987 7.338 -10.279 1.00 95.00 230 ALA A C 1
ATOM 1797 O O . ALA A 1 230 ? 7.084 6.940 -11.017 1.00 95.00 230 ALA A O 1
ATOM 1798 N N . VAL A 1 231 ? 7.955 8.558 -9.727 1.00 92.12 231 VAL A N 1
ATOM 1799 C CA . VAL A 1 231 ? 6.875 9.537 -9.956 1.00 92.12 231 VAL A CA 1
ATOM 1800 C C . VAL A 1 231 ? 6.740 9.881 -11.442 1.00 92.12 231 VAL A C 1
ATOM 1802 O O . VAL A 1 231 ? 5.631 9.935 -11.979 1.00 92.12 231 VAL A O 1
ATOM 1805 N N . ALA A 1 232 ? 7.853 10.118 -12.141 1.00 91.44 232 ALA A N 1
ATOM 1806 C CA . ALA A 1 232 ? 7.819 10.429 -13.568 1.00 91.44 232 ALA A CA 1
ATOM 1807 C C . ALA A 1 232 ? 7.281 9.256 -14.402 1.00 91.44 232 ALA A C 1
ATOM 1809 O O . ALA A 1 232 ? 6.480 9.470 -15.319 1.00 91.44 232 ALA A O 1
ATOM 1810 N N . PHE A 1 233 ? 7.685 8.027 -14.077 1.00 95.12 233 PHE A N 1
ATOM 1811 C CA . PHE A 1 233 ? 7.195 6.822 -14.736 1.00 95.12 233 PHE A CA 1
ATOM 1812 C C . PHE A 1 233 ? 5.702 6.603 -14.483 1.00 95.12 233 PHE A C 1
ATOM 1814 O O . PHE A 1 233 ? 4.968 6.375 -15.443 1.00 95.12 233 PHE A O 1
ATOM 1821 N N . ALA A 1 234 ? 5.236 6.733 -13.239 1.00 93.62 234 ALA A N 1
ATOM 1822 C CA . ALA A 1 234 ? 3.832 6.547 -12.876 1.00 93.62 234 ALA A CA 1
ATOM 1823 C C . ALA A 1 234 ? 2.897 7.515 -13.611 1.00 93.62 234 ALA A C 1
ATOM 1825 O O . ALA A 1 234 ? 1.930 7.096 -14.261 1.00 93.62 234 ALA A O 1
ATOM 1826 N N . ASN A 1 235 ? 3.273 8.796 -13.645 1.00 89.94 235 ASN A N 1
ATOM 1827 C CA . ASN A 1 235 ? 2.562 9.816 -14.410 1.00 89.94 235 ASN A CA 1
ATOM 1828 C C . ASN A 1 235 ? 2.528 9.489 -15.911 1.00 89.94 235 ASN A C 1
ATOM 1830 O O . ASN A 1 235 ? 1.470 9.530 -16.547 1.00 89.94 235 ASN A O 1
ATOM 1834 N N . TRP A 1 236 ? 3.682 9.146 -16.491 1.00 91.44 236 TRP A N 1
ATOM 1835 C CA . TRP A 1 236 ? 3.783 8.801 -17.908 1.00 91.44 236 TRP A CA 1
ATOM 1836 C C . TRP A 1 236 ? 2.952 7.553 -18.255 1.00 91.44 236 TRP A C 1
ATOM 1838 O O . TRP A 1 236 ? 2.226 7.551 -19.252 1.00 91.44 236 TRP A O 1
ATOM 1848 N N . ALA A 1 237 ? 3.000 6.516 -17.418 1.00 93.06 237 ALA A N 1
ATOM 1849 C CA . ALA A 1 237 ? 2.320 5.245 -17.638 1.00 93.06 237 ALA A CA 1
ATOM 1850 C C . ALA A 1 237 ? 0.797 5.390 -17.528 1.00 93.06 237 ALA A C 1
ATOM 1852 O O . ALA A 1 237 ? 0.062 4.879 -18.376 1.00 93.06 237 ALA A O 1
ATOM 1853 N N . THR A 1 238 ? 0.325 6.171 -16.553 1.00 88.25 238 THR A N 1
ATOM 1854 C CA . THR A 1 238 ? -1.096 6.501 -16.392 1.00 88.25 238 THR A CA 1
ATOM 1855 C C . THR A 1 238 ? -1.645 7.240 -17.616 1.00 88.25 238 THR A C 1
ATOM 1857 O O . THR A 1 238 ? -2.740 6.928 -18.094 1.00 88.25 238 THR A O 1
ATOM 1860 N N . ILE A 1 239 ? -0.881 8.183 -18.182 1.00 84.81 239 ILE A N 1
ATOM 1861 C CA . ILE A 1 239 ? -1.247 8.868 -19.433 1.00 84.81 239 ILE A CA 1
ATOM 1862 C C . ILE A 1 239 ? -1.259 7.879 -20.606 1.00 84.81 239 ILE A C 1
ATOM 1864 O O . ILE A 1 239 ? -2.218 7.858 -21.383 1.00 84.81 239 ILE A O 1
ATOM 1868 N N . LYS A 1 240 ? -0.221 7.041 -20.730 1.00 83.44 240 LYS A N 1
ATOM 1869 C CA . LYS A 1 240 ? -0.095 6.061 -21.817 1.00 83.44 240 LYS A CA 1
ATOM 1870 C C . LYS A 1 240 ? -1.259 5.073 -21.836 1.00 83.44 240 LYS A C 1
ATOM 1872 O O . LYS A 1 240 ? -1.765 4.759 -22.912 1.00 83.44 240 LYS A O 1
ATOM 1877 N N . GLU A 1 241 ? -1.701 4.609 -20.671 1.00 83.44 241 GLU A N 1
ATOM 1878 C CA . GLU A 1 241 ? -2.795 3.644 -20.563 1.00 83.44 241 GLU A CA 1
ATOM 1879 C C . GLU A 1 241 ? -4.162 4.251 -20.905 1.00 83.44 241 GLU A C 1
ATOM 1881 O O . GLU A 1 241 ? -4.991 3.590 -21.526 1.00 83.44 241 GLU A O 1
ATOM 1886 N N . ARG A 1 242 ? -4.385 5.533 -20.588 1.00 76.50 242 ARG A N 1
ATOM 1887 C CA . ARG A 1 242 ? -5.608 6.254 -20.984 1.00 76.50 242 ARG A CA 1
ATOM 1888 C C . ARG A 1 242 ? -5.651 6.577 -22.487 1.00 76.50 242 ARG A C 1
ATOM 1890 O O . ARG A 1 242 ? -6.736 6.775 -23.027 1.00 76.50 242 ARG A O 1
ATOM 1897 N N . ALA A 1 243 ? -4.501 6.623 -23.169 1.00 69.75 243 ALA A N 1
ATOM 1898 C CA . ALA A 1 243 ? -4.384 7.016 -24.578 1.00 69.75 243 ALA A CA 1
ATOM 1899 C C . ALA A 1 243 ? -3.418 6.110 -25.387 1.00 69.75 243 ALA A C 1
ATOM 1901 O O . ALA A 1 243 ? -2.365 6.565 -25.847 1.00 69.75 243 ALA A O 1
ATOM 1902 N N . PRO A 1 244 ? -3.770 4.832 -25.635 1.00 57.97 244 PRO A N 1
ATOM 1903 C CA . PRO A 1 244 ? -2.848 3.838 -26.198 1.00 57.97 244 PRO A CA 1
ATOM 1904 C C . PRO A 1 244 ? -2.351 4.163 -27.621 1.00 57.97 244 PRO A C 1
ATOM 1906 O O . PRO A 1 244 ? -1.172 3.948 -27.916 1.00 57.97 244 PRO A O 1
ATOM 1909 N N . ASN A 1 245 ? -3.215 4.742 -28.469 1.00 46.84 245 ASN A N 1
ATOM 1910 C CA . ASN A 1 245 ? -2.959 5.010 -29.897 1.00 46.84 245 ASN A CA 1
ATOM 1911 C C . ASN A 1 245 ? -2.431 6.415 -30.203 1.00 46.84 245 ASN A C 1
ATOM 1913 O O . ASN A 1 245 ? -2.168 6.744 -31.359 1.00 46.84 245 ASN A O 1
ATOM 1917 N N . GLN A 1 246 ? -2.279 7.262 -29.189 1.00 44.44 246 GLN A N 1
ATOM 1918 C CA . GLN A 1 246 ? -1.595 8.527 -29.377 1.00 44.44 246 GLN A CA 1
ATOM 1919 C C . GLN A 1 246 ? -0.101 8.273 -29.189 1.00 44.44 246 GLN A C 1
ATOM 1921 O O . GLN A 1 246 ? 0.343 7.714 -28.182 1.00 44.44 246 GLN A O 1
ATOM 1926 N N . GLN A 1 247 ? 0.688 8.667 -30.191 1.00 43.09 247 GLN A N 1
ATOM 1927 C CA . GLN A 1 247 ? 2.095 8.973 -29.968 1.00 43.09 247 GLN A CA 1
ATOM 1928 C C . GLN A 1 247 ? 2.084 9.955 -28.796 1.00 43.09 247 GLN A C 1
ATOM 1930 O O . GLN A 1 247 ? 1.547 11.055 -28.947 1.00 43.09 247 GLN A O 1
ATOM 1935 N N . VAL A 1 248 ? 2.542 9.523 -27.613 1.00 45.06 248 VAL A N 1
ATOM 1936 C CA . VAL A 1 248 ? 2.362 10.300 -26.373 1.00 45.06 248 VAL A CA 1
ATOM 1937 C C . VAL A 1 248 ? 2.899 11.718 -26.594 1.00 45.06 248 VAL A C 1
ATOM 1939 O O . VAL A 1 248 ? 2.266 12.675 -26.158 1.00 45.06 248 VAL A O 1
ATOM 1942 N N . SER A 1 249 ? 3.926 11.849 -27.455 1.00 43.88 249 SER A N 1
ATOM 1943 C CA . SER A 1 249 ? 4.488 13.091 -28.007 1.00 43.88 249 SER A CA 1
ATOM 1944 C C . SER A 1 249 ? 3.478 14.172 -28.436 1.00 43.88 249 SER A C 1
ATOM 1946 O O . SER A 1 249 ? 3.788 15.350 -28.274 1.00 43.88 249 SER A O 1
ATOM 1948 N N . ARG A 1 250 ? 2.283 13.824 -28.943 1.00 35.66 250 ARG A N 1
ATOM 1949 C CA . ARG A 1 250 ? 1.269 14.790 -29.425 1.00 35.66 250 ARG A CA 1
ATOM 1950 C C . ARG A 1 250 ? 0.089 15.013 -28.475 1.00 35.66 250 ARG A C 1
ATOM 1952 O O . ARG A 1 250 ? -0.682 15.945 -28.686 1.00 35.66 250 ARG A O 1
ATOM 1959 N N . SER A 1 251 ? -0.031 14.219 -27.415 1.00 34.81 251 SER A N 1
ATOM 1960 C CA . SER A 1 251 ? -1.129 14.323 -26.436 1.00 34.81 251 SER A CA 1
ATOM 1961 C C . SER A 1 251 ? -0.701 14.810 -25.062 1.00 34.81 251 SER A C 1
ATOM 1963 O O . SER A 1 251 ? -1.550 15.100 -24.222 1.00 34.81 251 SER A O 1
ATOM 1965 N N . PHE A 1 252 ? 0.600 15.050 -24.881 1.00 38.03 252 PHE A N 1
ATOM 1966 C CA . PHE A 1 252 ? 1.177 15.840 -23.787 1.00 38.03 252 PHE A CA 1
ATOM 1967 C C . PHE A 1 252 ? 0.619 17.278 -23.672 1.00 38.03 252 PHE A C 1
ATOM 1969 O O . PHE A 1 252 ? 1.040 18.031 -22.800 1.00 38.03 252 PHE A O 1
ATOM 1976 N N . HIS A 1 253 ? -0.290 17.710 -24.552 1.00 38.62 253 HIS A N 1
ATOM 1977 C CA . HIS A 1 253 ? -0.680 19.112 -24.711 1.00 38.62 253 HIS A CA 1
ATOM 1978 C C . HIS A 1 253 ? -1.865 19.582 -23.859 1.00 38.62 253 HIS A C 1
ATOM 1980 O O . HIS A 1 253 ? -2.200 20.761 -23.951 1.00 38.62 253 HIS A O 1
ATOM 1986 N N . LYS A 1 254 ? -2.519 18.726 -23.056 1.00 34.25 254 LYS A N 1
ATOM 1987 C CA . LYS A 1 254 ? -3.758 19.143 -22.362 1.00 34.25 254 LYS A CA 1
ATOM 1988 C C . LYS A 1 254 ? -3.952 18.758 -20.892 1.00 34.25 254 LYS A C 1
ATOM 1990 O O . LYS A 1 254 ? -5.018 19.062 -20.372 1.00 34.25 254 LYS A O 1
ATOM 1995 N N . VAL A 1 255 ? -2.980 18.178 -20.180 1.00 35.81 255 VAL A N 1
ATOM 1996 C CA . VAL A 1 255 ? -3.180 17.873 -18.746 1.00 35.81 255 VAL A CA 1
ATOM 1997 C C . VAL A 1 255 ? -1.932 18.171 -17.906 1.00 35.81 255 VAL A C 1
ATOM 1999 O O . VAL A 1 255 ? -0.903 17.537 -18.094 1.00 35.81 255 VAL A O 1
ATOM 2002 N N . ASN A 1 256 ? -2.094 19.102 -16.955 1.00 39.00 256 ASN A N 1
ATOM 2003 C CA . ASN A 1 256 ? -1.239 19.460 -15.810 1.00 39.00 256 ASN A CA 1
ATOM 2004 C C . ASN A 1 256 ? 0.189 19.990 -16.070 1.00 39.00 256 ASN A C 1
ATOM 2006 O O . ASN A 1 256 ? 0.910 19.556 -16.963 1.00 39.00 256 ASN A O 1
ATOM 2010 N N . ALA A 1 257 ? 0.629 20.912 -15.203 1.00 42.31 257 ALA A N 1
ATOM 2011 C CA . ALA A 1 257 ? 1.975 21.500 -15.192 1.00 42.31 257 ALA A CA 1
ATOM 2012 C C . ALA A 1 257 ? 3.109 20.447 -15.138 1.00 42.31 257 ALA A C 1
ATOM 2014 O O . ALA A 1 257 ? 4.185 20.673 -15.691 1.00 42.31 257 ALA A O 1
ATOM 2015 N N . ALA A 1 258 ? 2.838 19.259 -14.584 1.00 42.28 258 ALA A N 1
ATOM 2016 C CA . ALA A 1 258 ? 3.744 18.110 -14.590 1.00 42.28 258 ALA A CA 1
ATOM 2017 C C . ALA A 1 258 ? 4.069 17.594 -16.010 1.00 42.28 258 ALA A C 1
ATOM 2019 O O . ALA A 1 258 ? 5.210 17.228 -16.276 1.00 42.28 258 ALA A O 1
ATOM 2020 N N . ALA A 1 259 ? 3.124 17.632 -16.962 1.00 40.72 259 ALA A N 1
ATOM 2021 C CA . ALA A 1 259 ? 3.363 17.216 -18.351 1.00 40.72 259 ALA A CA 1
ATOM 2022 C C . ALA A 1 259 ? 4.231 18.222 -19.133 1.00 40.72 259 ALA A C 1
ATOM 2024 O O . ALA A 1 259 ? 5.008 17.834 -20.009 1.00 40.72 259 ALA A O 1
ATOM 2025 N N . ALA A 1 260 ? 4.142 19.513 -18.795 1.00 42.16 260 ALA A N 1
ATOM 2026 C CA . ALA A 1 260 ? 5.010 20.550 -19.352 1.00 42.16 260 ALA A CA 1
ATOM 2027 C C . ALA A 1 260 ? 6.452 20.430 -18.823 1.00 42.16 260 ALA A C 1
ATOM 2029 O O . ALA A 1 260 ? 7.397 20.591 -19.595 1.00 42.16 260 ALA A O 1
ATOM 2030 N N . GLN A 1 261 ? 6.613 20.067 -17.545 1.00 46.91 261 GLN A N 1
ATOM 2031 C CA . GLN A 1 261 ? 7.911 19.784 -16.924 1.00 46.91 261 GLN A CA 1
ATOM 2032 C C . GLN A 1 261 ? 8.533 18.497 -17.491 1.00 46.91 261 GLN A C 1
ATOM 2034 O O . GLN A 1 261 ? 9.706 18.469 -17.843 1.00 46.91 261 GLN A O 1
ATOM 2039 N N . ILE A 1 262 ? 7.721 17.463 -17.714 1.00 45.91 262 ILE A N 1
ATOM 2040 C CA . ILE A 1 262 ? 8.095 16.249 -18.452 1.00 45.91 262 ILE A CA 1
ATOM 2041 C C . ILE A 1 262 ? 8.605 16.614 -19.862 1.00 45.91 262 ILE A C 1
ATOM 2043 O O . ILE A 1 262 ? 9.712 16.237 -20.233 1.00 45.91 262 ILE A O 1
ATOM 2047 N N . LYS A 1 263 ? 7.914 17.460 -20.635 1.00 42.62 263 LYS A N 1
ATOM 2048 C CA . LYS A 1 263 ? 8.372 17.854 -21.985 1.00 42.62 263 LYS A CA 1
ATOM 2049 C C . LYS A 1 263 ? 9.769 18.506 -22.017 1.00 42.62 263 LYS A C 1
ATOM 2051 O O . LYS A 1 263 ? 10.498 18.273 -22.978 1.00 42.62 263 LYS A O 1
ATOM 2056 N N . SER A 1 264 ? 10.160 19.291 -21.005 1.00 49.97 264 SER A N 1
ATOM 2057 C CA . SER A 1 264 ? 11.521 19.855 -20.931 1.00 49.97 264 SER A CA 1
ATOM 2058 C C . SER A 1 264 ? 12.576 18.853 -20.445 1.00 49.97 264 SER A C 1
ATOM 2060 O O . SER A 1 264 ? 13.756 19.049 -20.713 1.00 49.97 264 SER A O 1
ATOM 2062 N N . LEU A 1 265 ? 12.165 17.788 -19.746 1.00 47.94 265 LEU A N 1
ATOM 2063 C CA . LEU A 1 265 ? 13.049 16.757 -19.183 1.00 47.94 265 LEU A CA 1
ATOM 2064 C C . LEU A 1 265 ? 13.316 15.594 -20.159 1.00 47.94 265 LEU A C 1
ATOM 2066 O O . LEU A 1 265 ? 14.386 14.989 -20.120 1.00 47.94 265 LEU A O 1
ATOM 2070 N N . PHE A 1 266 ? 12.405 15.312 -21.099 1.00 51.84 266 PHE A N 1
ATOM 2071 C CA . PHE A 1 266 ? 12.554 14.259 -22.121 1.00 51.84 266 PHE A CA 1
ATOM 2072 C C . PHE A 1 266 ? 13.443 14.674 -23.314 1.00 51.84 266 PHE A C 1
ATOM 2074 O O . PHE A 1 266 ? 13.184 14.344 -24.471 1.00 51.84 266 PHE A O 1
ATOM 2081 N N . GLY A 1 267 ? 14.558 15.350 -23.028 1.00 46.50 267 GLY A N 1
ATOM 2082 C CA . GLY A 1 267 ? 15.578 15.747 -24.004 1.00 46.50 267 GLY A CA 1
ATOM 2083 C C . GLY A 1 267 ? 16.373 14.588 -24.627 1.00 46.50 267 GLY A C 1
ATOM 2084 O O . GLY A 1 267 ? 17.265 14.828 -25.437 1.00 46.50 267 GLY A O 1
ATOM 2085 N N . SER A 1 268 ? 16.072 13.324 -24.299 1.00 56.84 268 SER A N 1
ATOM 2086 C CA . SER A 1 268 ? 16.675 12.165 -24.963 1.00 56.84 268 SER A CA 1
ATOM 2087 C C . SER A 1 268 ? 15.634 11.085 -25.274 1.00 56.84 268 SER A C 1
ATOM 2089 O O . SER A 1 268 ? 14.947 10.588 -24.382 1.00 56.84 268 SER A O 1
ATOM 2091 N N . ARG A 1 269 ? 15.590 10.631 -26.539 1.00 69.06 269 ARG A N 1
ATOM 2092 C CA . ARG A 1 269 ? 14.842 9.429 -26.990 1.00 69.06 269 ARG A CA 1
ATOM 2093 C C . ARG A 1 269 ? 15.096 8.198 -26.102 1.00 69.06 269 ARG A C 1
ATOM 2095 O O . ARG A 1 269 ? 14.316 7.251 -26.086 1.00 69.06 269 ARG A O 1
ATOM 2102 N N . ARG A 1 270 ? 16.208 8.211 -25.363 1.00 79.75 270 ARG A N 1
ATOM 2103 C CA . ARG A 1 270 ? 16.665 7.149 -24.476 1.00 79.75 270 ARG A CA 1
ATOM 2104 C C . ARG A 1 270 ? 15.781 6.968 -23.240 1.00 79.75 270 ARG A C 1
ATOM 2106 O O . ARG A 1 270 ? 15.452 5.830 -22.936 1.00 79.75 270 ARG A O 1
ATOM 2113 N N . VAL A 1 271 ? 15.369 8.040 -22.556 1.00 86.06 271 VAL A N 1
ATOM 2114 C CA . VAL A 1 271 ? 14.507 7.932 -21.357 1.00 86.06 271 VAL A CA 1
ATOM 2115 C C . VAL A 1 271 ? 13.111 7.440 -21.733 1.00 86.06 271 VAL A C 1
ATOM 2117 O O . VAL A 1 271 ? 12.576 6.545 -21.088 1.00 86.06 271 VAL A O 1
ATOM 2120 N N . GLU A 1 272 ? 12.559 7.952 -22.835 1.00 84.75 272 GLU A N 1
ATOM 2121 C CA . GLU A 1 272 ? 11.280 7.479 -23.380 1.00 84.75 272 GLU A CA 1
ATOM 2122 C C . GLU A 1 272 ? 11.336 5.984 -23.731 1.00 84.75 272 GLU A C 1
ATOM 2124 O O . GLU A 1 272 ? 10.420 5.237 -23.397 1.00 84.75 272 GLU A O 1
ATOM 2129 N N . THR A 1 273 ? 12.445 5.522 -24.319 1.00 90.25 273 THR A N 1
ATOM 2130 C CA . THR A 1 273 ? 12.657 4.092 -24.595 1.00 90.25 273 THR A CA 1
ATOM 2131 C C . THR A 1 273 ? 12.670 3.267 -23.307 1.00 90.25 273 THR A C 1
ATOM 2133 O O . THR A 1 273 ? 12.019 2.231 -23.253 1.00 90.25 273 THR A O 1
ATOM 2136 N N . ILE A 1 274 ? 13.343 3.741 -22.252 1.00 93.50 274 ILE A N 1
ATOM 2137 C CA . ILE A 1 274 ? 13.367 3.057 -20.949 1.00 93.50 274 ILE A CA 1
ATOM 2138 C C . ILE A 1 274 ? 11.948 2.934 -20.379 1.00 93.50 274 ILE A C 1
ATOM 2140 O O . ILE A 1 274 ? 11.550 1.849 -19.964 1.00 93.50 274 ILE A O 1
ATOM 2144 N N . PHE A 1 275 ? 11.158 4.009 -20.384 1.00 95.00 275 PHE A N 1
ATOM 2145 C CA . PHE A 1 275 ? 9.786 3.967 -19.867 1.00 95.00 275 PHE A CA 1
ATOM 2146 C C . PHE A 1 275 ? 8.888 3.039 -20.695 1.00 95.00 275 PHE A C 1
ATOM 2148 O O . PHE A 1 275 ? 8.115 2.265 -20.129 1.00 95.00 275 PHE A O 1
ATOM 2155 N N . HIS A 1 276 ? 9.039 3.033 -22.022 1.00 94.00 276 HIS A N 1
ATOM 2156 C CA . HIS A 1 276 ? 8.355 2.067 -22.882 1.00 94.00 276 HIS A CA 1
ATOM 2157 C C . HIS A 1 276 ? 8.739 0.619 -22.565 1.00 94.00 276 HIS A C 1
ATOM 2159 O O . HIS A 1 276 ? 7.839 -0.205 -22.401 1.00 94.00 276 HIS A O 1
ATOM 2165 N N . SER A 1 277 ? 10.032 0.320 -22.421 1.00 93.75 277 SER A N 1
ATOM 2166 C CA . SER A 1 277 ? 10.523 -1.010 -22.044 1.00 93.75 277 SER A CA 1
ATOM 2167 C C . SER A 1 277 ? 9.994 -1.451 -20.675 1.00 93.75 277 SER A C 1
ATOM 2169 O O . SER A 1 277 ? 9.570 -2.596 -20.519 1.00 93.75 277 SER A O 1
ATOM 2171 N N . ALA A 1 278 ? 9.949 -0.546 -19.691 1.00 95.81 278 ALA A N 1
ATOM 2172 C CA . ALA A 1 278 ? 9.370 -0.821 -18.375 1.00 95.81 278 ALA A CA 1
ATOM 2173 C C . ALA A 1 278 ? 7.878 -1.153 -18.459 1.00 95.81 278 ALA A C 1
ATOM 2175 O O . ALA A 1 278 ? 7.433 -2.174 -17.942 1.00 95.81 278 ALA A O 1
ATOM 2176 N N . PHE A 1 279 ? 7.109 -0.330 -19.167 1.00 94.81 279 PHE A N 1
ATOM 2177 C CA . PHE A 1 279 ? 5.670 -0.524 -19.326 1.00 94.81 279 PHE A CA 1
ATOM 2178 C C . PHE A 1 279 ? 5.310 -1.792 -20.095 1.00 94.81 279 PHE A C 1
ATOM 2180 O O . PHE A 1 279 ? 4.306 -2.433 -19.788 1.00 94.81 279 PHE A O 1
ATOM 2187 N N . ALA A 1 280 ? 6.131 -2.155 -21.081 1.00 92.38 280 ALA A N 1
ATOM 2188 C CA . ALA A 1 280 ? 5.990 -3.383 -21.851 1.00 92.38 280 ALA A CA 1
ATOM 2189 C C . ALA A 1 280 ? 6.412 -4.643 -21.072 1.00 92.38 280 ALA A C 1
ATOM 2191 O O . ALA A 1 280 ? 6.130 -5.746 -21.534 1.00 92.38 280 ALA A O 1
ATOM 2192 N N . GLY A 1 281 ? 7.057 -4.497 -19.908 1.00 92.94 281 GLY A N 1
ATOM 2193 C CA . GLY A 1 281 ? 7.499 -5.619 -19.077 1.00 92.94 281 GLY A CA 1
ATOM 2194 C C . GLY A 1 281 ? 8.881 -6.174 -19.416 1.00 92.94 281 GLY A C 1
ATOM 2195 O O . GLY A 1 281 ? 9.287 -7.193 -18.860 1.00 92.94 281 GLY A O 1
ATOM 2196 N N . GLU A 1 282 ? 9.649 -5.515 -20.288 1.00 94.62 282 GLU A N 1
ATOM 2197 C CA . GLU A 1 282 ? 10.960 -6.010 -20.733 1.00 94.62 282 GLU A CA 1
ATOM 2198 C C . GLU A 1 282 ? 11.959 -6.121 -19.572 1.00 94.62 282 GLU A C 1
ATOM 2200 O O . GLU A 1 282 ? 12.769 -7.049 -19.521 1.00 94.62 282 GLU A O 1
ATOM 2205 N N . PHE A 1 283 ? 11.903 -5.203 -18.601 1.00 93.25 283 PHE A N 1
ATOM 2206 C CA . PHE A 1 283 ? 12.723 -5.302 -17.390 1.00 93.25 283 PHE A CA 1
ATOM 2207 C C . PHE A 1 283 ? 12.232 -6.407 -16.448 1.00 93.25 283 PHE A C 1
ATOM 2209 O O . PHE A 1 283 ? 13.057 -7.118 -15.874 1.00 93.25 283 PHE A O 1
ATOM 2216 N N . GLY A 1 284 ? 10.920 -6.641 -16.365 1.00 87.88 284 GLY A N 1
ATOM 2217 C CA . GLY A 1 284 ? 10.353 -7.807 -15.688 1.00 87.88 284 GLY A CA 1
ATOM 2218 C C . GLY A 1 284 ? 10.880 -9.126 -16.261 1.00 87.88 284 GLY A C 1
ATOM 2219 O O . GLY A 1 284 ? 11.246 -10.033 -15.515 1.00 87.88 284 GLY A O 1
ATOM 2220 N N . GLU A 1 285 ? 11.041 -9.232 -17.581 1.00 88.88 285 GLU A N 1
ATOM 2221 C CA . GLU A 1 285 ? 11.675 -10.406 -18.194 1.00 88.88 285 GLU A CA 1
ATOM 2222 C C . GLU A 1 285 ? 13.154 -10.559 -17.805 1.00 88.88 285 GLU A C 1
ATOM 2224 O O . GLU A 1 285 ? 13.639 -11.684 -17.631 1.00 88.88 285 GLU A O 1
ATOM 2229 N N . ARG A 1 286 ? 13.891 -9.447 -17.656 1.00 89.69 286 ARG A N 1
ATOM 2230 C CA . ARG A 1 286 ? 15.274 -9.474 -17.145 1.00 89.69 286 ARG A CA 1
ATOM 2231 C C . ARG A 1 286 ? 15.306 -9.965 -15.696 1.00 89.69 286 ARG A C 1
ATOM 2233 O O . ARG A 1 286 ? 16.152 -10.804 -15.386 1.00 89.69 286 ARG A O 1
ATOM 2240 N N . MET A 1 287 ? 14.362 -9.528 -14.856 1.00 87.25 287 MET A N 1
ATOM 2241 C CA . MET A 1 287 ? 14.190 -10.025 -13.483 1.00 87.25 287 MET A CA 1
ATOM 2242 C C . MET A 1 287 ? 13.967 -11.540 -13.472 1.00 87.25 287 MET A C 1
ATOM 2244 O O . MET A 1 287 ? 14.730 -12.268 -12.839 1.00 87.25 287 MET A O 1
ATOM 2248 N N . VAL A 1 288 ? 13.006 -12.044 -14.256 1.00 84.00 288 VAL A N 1
ATOM 2249 C CA . VAL A 1 288 ? 12.728 -13.488 -14.391 1.00 84.00 288 VAL A CA 1
ATOM 2250 C C . VAL A 1 288 ? 13.981 -14.274 -14.793 1.00 84.00 288 VAL A C 1
ATOM 2252 O O . VAL A 1 288 ? 14.289 -15.312 -14.203 1.00 84.00 288 VAL A O 1
ATOM 2255 N N . LYS A 1 289 ? 14.733 -13.784 -15.788 1.00 84.44 289 LYS A N 1
ATOM 2256 C CA . LYS A 1 289 ? 15.990 -14.411 -16.230 1.00 84.44 289 LYS A CA 1
ATOM 2257 C C . LYS A 1 289 ? 17.046 -14.415 -15.119 1.00 84.44 289 LYS A C 1
ATOM 2259 O O . LYS A 1 289 ? 17.760 -15.407 -14.986 1.00 84.44 289 LYS A O 1
ATOM 2264 N N . GLY A 1 290 ? 17.144 -13.341 -14.335 1.00 79.50 290 GLY A N 1
ATOM 2265 C CA . GLY A 1 290 ? 18.028 -13.247 -13.171 1.00 79.50 290 GLY A CA 1
ATOM 2266 C C . GLY A 1 290 ? 17.685 -14.275 -12.092 1.00 79.50 290 GLY A C 1
ATOM 2267 O O . GLY A 1 290 ? 18.548 -15.060 -11.704 1.00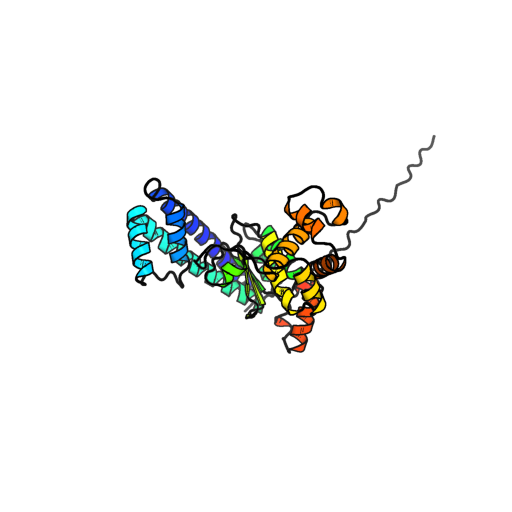 79.50 290 GLY A O 1
ATOM 2268 N N . PHE A 1 291 ? 16.415 -14.347 -11.684 1.00 74.25 291 PHE A N 1
ATOM 2269 C CA . PHE A 1 291 ? 15.939 -15.300 -10.672 1.00 74.25 291 PHE A CA 1
ATOM 2270 C C . PHE A 1 291 ? 16.169 -16.762 -11.067 1.00 74.25 291 PHE A C 1
ATOM 2272 O O . PHE A 1 291 ? 16.628 -17.561 -10.250 1.00 74.25 291 PHE A O 1
ATOM 2279 N N . ARG A 1 292 ? 15.921 -17.115 -12.336 1.00 74.88 292 ARG A N 1
ATOM 2280 C CA . ARG A 1 292 ? 16.174 -18.474 -12.845 1.00 74.88 292 ARG A CA 1
ATOM 2281 C C . ARG A 1 292 ? 17.650 -18.870 -12.762 1.00 74.88 292 ARG A C 1
ATOM 2283 O O . ARG A 1 292 ? 17.954 -20.012 -12.435 1.00 74.88 292 ARG A O 1
ATOM 2290 N N . LYS A 1 293 ? 18.573 -17.939 -13.026 1.00 73.88 293 LYS A N 1
ATOM 2291 C CA . LYS A 1 293 ? 20.023 -18.197 -12.934 1.00 73.88 293 LYS A CA 1
ATOM 2292 C C . LYS A 1 293 ? 20.500 -18.443 -11.501 1.00 73.88 293 LYS A C 1
ATOM 2294 O O . LYS A 1 293 ? 21.487 -19.142 -11.318 1.00 73.88 293 LYS A O 1
ATOM 2299 N N . LEU A 1 294 ? 19.798 -17.903 -10.506 1.00 65.81 294 LEU A N 1
ATOM 2300 C CA . LEU A 1 294 ? 20.102 -18.082 -9.083 1.00 65.81 294 LEU A CA 1
ATOM 2301 C C . LEU A 1 294 ? 19.505 -19.374 -8.491 1.00 65.81 294 LEU A C 1
ATOM 2303 O O . LEU A 1 294 ? 19.533 -19.560 -7.279 1.00 65.81 294 LEU A O 1
ATOM 2307 N N . GLY A 1 295 ? 18.962 -20.274 -9.321 1.00 53.81 295 GLY A N 1
ATOM 2308 C CA . GLY A 1 295 ? 18.374 -21.536 -8.861 1.00 53.81 295 GLY A CA 1
ATOM 2309 C C . GLY A 1 295 ? 16.973 -21.392 -8.257 1.00 53.81 295 GLY A C 1
ATOM 2310 O O . GLY A 1 295 ? 16.499 -22.308 -7.584 1.00 53.81 295 GLY A O 1
ATOM 2311 N N . GLY A 1 296 ? 16.290 -20.264 -8.493 1.00 53.00 296 GLY A N 1
ATOM 2312 C CA . GLY A 1 296 ? 14.896 -20.087 -8.093 1.00 53.00 296 GLY A CA 1
ATOM 2313 C C . GLY A 1 296 ? 13.996 -21.117 -8.782 1.00 53.00 296 GLY A C 1
ATOM 2314 O O . GLY A 1 296 ? 13.929 -21.160 -10.010 1.00 53.00 296 GLY A O 1
ATOM 2315 N N . ARG A 1 297 ? 13.306 -21.958 -7.997 1.00 42.00 297 ARG A N 1
ATOM 2316 C CA . ARG A 1 297 ? 12.289 -22.893 -8.509 1.00 42.00 297 ARG A CA 1
ATOM 2317 C C . ARG A 1 297 ? 11.162 -22.107 -9.190 1.00 42.00 297 ARG A C 1
ATOM 2319 O O . ARG A 1 297 ? 10.760 -21.055 -8.694 1.00 42.00 297 ARG A O 1
ATOM 2326 N N . ASP A 1 298 ? 10.586 -22.673 -10.252 1.00 44.69 298 ASP A N 1
ATOM 2327 C CA . ASP A 1 298 ? 9.466 -22.102 -11.025 1.00 44.69 298 ASP A CA 1
ATOM 2328 C C . ASP A 1 298 ? 8.219 -21.735 -10.185 1.00 44.69 298 ASP A C 1
ATOM 2330 O O . ASP A 1 298 ? 7.334 -21.039 -10.672 1.00 44.69 298 ASP A O 1
ATOM 2334 N N . HIS A 1 299 ? 8.152 -22.130 -8.908 1.00 40.75 299 HIS A N 1
ATOM 2335 C CA . HIS A 1 299 ? 7.105 -21.733 -7.957 1.00 40.75 299 HIS A CA 1
ATOM 2336 C C . HIS A 1 299 ? 7.057 -20.226 -7.640 1.00 40.75 299 HIS A C 1
ATOM 2338 O O . HIS A 1 299 ? 6.018 -19.747 -7.194 1.00 40.75 299 HIS A O 1
ATOM 2344 N N . PHE A 1 300 ? 8.141 -19.479 -7.886 1.00 39.84 300 PHE A N 1
ATOM 2345 C CA . PHE A 1 300 ? 8.191 -18.015 -7.722 1.00 39.84 300 PHE A CA 1
ATOM 2346 C C . PHE A 1 300 ? 7.924 -17.235 -9.015 1.00 39.84 300 PHE A C 1
ATOM 2348 O O . PHE A 1 300 ? 7.925 -16.007 -9.009 1.00 39.84 300 PHE A O 1
ATOM 2355 N N . LEU A 1 301 ? 7.677 -17.925 -10.130 1.00 41.66 301 LEU A N 1
ATOM 2356 C CA . LEU A 1 301 ? 7.210 -17.294 -11.357 1.00 41.66 301 LEU A CA 1
ATOM 2357 C C . LEU A 1 301 ? 5.688 -17.406 -11.383 1.00 41.66 301 LEU A C 1
ATOM 2359 O O . LEU A 1 301 ? 5.166 -18.474 -11.712 1.00 41.66 301 LEU A O 1
ATOM 2363 N N . PRO A 1 302 ? 4.927 -16.353 -11.043 1.00 43.53 302 PRO A N 1
ATOM 2364 C CA . PRO A 1 302 ? 3.498 -16.418 -11.248 1.00 43.53 302 PRO A CA 1
ATOM 2365 C C . PRO A 1 302 ? 3.224 -16.617 -12.742 1.00 43.53 302 PRO A C 1
ATOM 2367 O O . PRO A 1 302 ? 3.843 -16.022 -13.626 1.00 43.53 302 PRO A O 1
ATOM 2370 N N . VAL A 1 303 ? 2.229 -17.462 -13.006 1.00 38.41 303 VAL A N 1
ATOM 2371 C CA . VAL A 1 303 ? 1.665 -17.857 -14.313 1.00 38.41 303 VAL A CA 1
ATOM 2372 C C . VAL A 1 303 ? 1.182 -16.658 -15.161 1.00 38.41 303 VAL A C 1
ATOM 2374 O O . VAL A 1 303 ? 0.733 -16.808 -16.293 1.00 38.41 303 VAL A O 1
ATOM 2377 N N . ALA A 1 304 ? 1.339 -15.446 -14.642 1.00 37.62 304 ALA A N 1
ATOM 2378 C CA . ALA A 1 304 ? 1.062 -14.147 -15.224 1.00 37.62 304 ALA A CA 1
ATOM 2379 C C . ALA A 1 304 ? 1.659 -13.954 -16.641 1.00 37.62 304 ALA A C 1
ATOM 2381 O O . ALA A 1 304 ? 1.025 -13.342 -17.502 1.00 37.62 304 ALA A O 1
ATOM 2382 N N . ALA A 1 305 ? 2.788 -14.606 -16.950 1.00 35.91 305 ALA A N 1
ATOM 2383 C CA . ALA A 1 305 ? 3.369 -14.641 -18.300 1.00 35.91 305 ALA A CA 1
ATOM 2384 C C . ALA A 1 305 ? 2.495 -15.356 -19.362 1.00 35.91 305 ALA A C 1
ATOM 2386 O O . ALA A 1 305 ? 2.733 -15.199 -20.558 1.00 35.91 305 ALA A O 1
ATOM 2387 N N . LYS A 1 306 ? 1.468 -16.127 -18.965 1.00 32.56 306 LYS A N 1
ATOM 2388 C CA . LYS A 1 306 ? 0.481 -16.725 -19.889 1.00 32.56 306 LYS A CA 1
ATOM 2389 C C . LYS A 1 306 ? -0.767 -15.861 -20.107 1.00 32.56 306 LYS A C 1
ATOM 2391 O O . LYS A 1 306 ? -1.506 -16.132 -21.048 1.00 32.56 306 LYS A O 1
ATOM 2396 N N . ILE A 1 307 ? -1.003 -14.841 -19.278 1.00 36.03 307 ILE A N 1
ATOM 2397 C CA . ILE A 1 307 ? -2.223 -14.011 -19.319 1.00 36.03 307 ILE A CA 1
ATOM 2398 C C . ILE A 1 307 ? -1.993 -12.718 -20.128 1.00 36.03 307 ILE A C 1
ATOM 2400 O O . ILE A 1 307 ? -2.927 -12.170 -20.703 1.00 36.03 307 ILE A O 1
ATOM 2404 N N . ALA A 1 308 ? -0.741 -12.273 -20.279 1.00 29.55 308 ALA A N 1
ATOM 2405 C CA . ALA A 1 308 ? -0.380 -11.025 -20.959 1.00 29.55 308 ALA A CA 1
ATOM 2406 C C . ALA A 1 308 ? -0.259 -11.113 -22.497 1.00 29.55 308 ALA A C 1
ATOM 2408 O O . ALA A 1 308 ? 0.466 -10.325 -23.103 1.00 29.55 308 ALA A O 1
ATOM 2409 N N . LYS A 1 309 ? -0.969 -12.033 -23.165 1.00 25.67 309 LYS A N 1
ATOM 2410 C CA . LYS A 1 309 ? -1.249 -11.835 -24.594 1.00 25.67 309 LYS A CA 1
ATOM 2411 C C . LYS A 1 309 ? -2.565 -11.071 -24.695 1.00 25.67 309 LYS A C 1
ATOM 2413 O O . LYS A 1 309 ? -3.605 -11.684 -24.449 1.00 25.67 309 LYS A O 1
ATOM 2418 N N . PRO A 1 310 ? -2.568 -9.771 -25.050 1.00 31.38 310 PRO A N 1
ATOM 2419 C CA . PRO A 1 310 ? -3.800 -9.160 -25.515 1.00 31.38 310 PRO A CA 1
ATOM 2420 C C . PRO A 1 310 ? -4.323 -10.042 -26.646 1.00 31.38 310 PRO A C 1
ATOM 2422 O O . PRO A 1 310 ? -3.586 -10.366 -27.582 1.00 31.38 310 PRO A O 1
ATOM 2425 N N . SER A 1 311 ? -5.571 -10.495 -26.526 1.00 28.23 311 SER A N 1
ATOM 2426 C CA . SER A 1 311 ? -6.239 -11.124 -27.661 1.00 28.23 311 SER A CA 1
ATOM 2427 C C . SER A 1 311 ? -6.110 -10.153 -28.834 1.00 28.23 311 SER A C 1
ATOM 2429 O O . SER A 1 311 ? -6.407 -8.968 -28.647 1.00 28.23 311 SER A O 1
ATOM 2431 N N . PRO A 1 312 ? -5.621 -10.585 -30.011 1.00 30.27 312 PRO A N 1
ATOM 2432 C CA . PRO 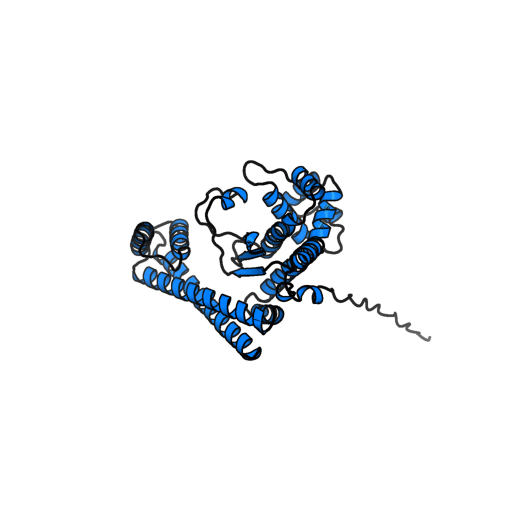A 1 312 ? -5.645 -9.719 -31.171 1.00 30.27 312 PRO A CA 1
ATOM 2433 C C . PRO A 1 312 ? -7.099 -9.311 -31.366 1.00 30.27 312 PRO A C 1
ATOM 2435 O O . PRO A 1 312 ? -7.978 -10.166 -31.489 1.00 30.27 312 PRO A O 1
ATOM 2438 N N . VAL A 1 313 ? -7.350 -8.003 -31.319 1.00 33.09 313 VAL A N 1
ATOM 2439 C CA . VAL A 1 313 ? -8.624 -7.427 -31.731 1.00 33.09 313 VAL A CA 1
ATOM 2440 C C . VAL A 1 313 ? -8.883 -7.998 -33.117 1.00 33.09 313 VAL A C 1
ATOM 2442 O O . VAL A 1 313 ? -8.146 -7.697 -34.056 1.00 33.09 313 VAL A O 1
ATOM 2445 N N . GLN A 1 314 ? -9.873 -8.885 -33.233 1.00 31.09 314 GLN A N 1
ATOM 2446 C CA . GLN A 1 314 ? -10.370 -9.293 -34.533 1.00 31.09 314 GLN A CA 1
ATOM 2447 C C . GLN A 1 314 ? -10.927 -8.024 -35.166 1.00 31.09 314 GLN A C 1
ATOM 2449 O O . GLN A 1 314 ? -12.022 -7.571 -34.836 1.00 31.09 314 GLN A O 1
ATOM 2454 N N . SER A 1 315 ? -10.140 -7.412 -36.046 1.00 32.38 315 SER A N 1
ATOM 2455 C CA . SER A 1 315 ? -10.612 -6.419 -36.992 1.00 32.38 315 SER A CA 1
ATOM 2456 C C . SER A 1 315 ? -11.554 -7.135 -37.955 1.00 32.38 315 SER A C 1
ATOM 2458 O O . SER A 1 315 ? -11.188 -7.559 -39.050 1.00 32.38 315 SER A O 1
ATOM 2460 N N . GLY A 1 316 ? -12.793 -7.329 -37.508 1.00 30.09 316 GLY A N 1
ATOM 2461 C CA . GLY A 1 316 ? -13.897 -7.710 -38.365 1.00 30.09 316 GLY A CA 1
ATOM 2462 C C . GLY A 1 316 ? -14.124 -6.582 -39.359 1.00 30.09 316 GLY A C 1
ATOM 2463 O O . GLY A 1 316 ? -14.891 -5.666 -39.089 1.00 30.09 316 GLY A O 1
ATOM 2464 N N . ASN A 1 317 ? -13.430 -6.629 -40.495 1.00 31.72 317 ASN A N 1
ATOM 2465 C CA . ASN A 1 317 ? -13.795 -5.860 -41.674 1.00 31.72 317 ASN A CA 1
ATOM 2466 C C . ASN A 1 317 ? -15.205 -6.305 -42.087 1.00 31.72 317 ASN A C 1
ATOM 2468 O O . ASN A 1 317 ? -15.361 -7.454 -42.520 1.00 31.72 317 ASN A O 1
ATOM 2472 N N . PRO A 1 318 ? -16.236 -5.447 -42.014 1.00 36.72 318 PRO A N 1
ATOM 2473 C CA . PRO A 1 318 ? -17.489 -5.757 -42.668 1.00 36.72 318 PRO A CA 1
ATOM 2474 C C . PRO A 1 318 ? -17.225 -5.662 -44.172 1.00 36.72 318 PRO A C 1
ATOM 2476 O O . PRO A 1 318 ? -16.955 -4.586 -44.708 1.00 36.72 318 PRO A O 1
ATOM 2479 N N . ARG A 1 319 ? -17.264 -6.802 -44.868 1.00 34.38 319 ARG A N 1
ATOM 2480 C CA . ARG A 1 319 ? -17.337 -6.820 -46.333 1.00 34.38 319 ARG A CA 1
ATOM 2481 C C . ARG A 1 319 ? -18.555 -5.988 -46.760 1.00 34.38 319 ARG A C 1
ATOM 2483 O O . ARG A 1 319 ? -19.655 -6.285 -46.293 1.00 34.38 319 ARG A O 1
ATOM 2490 N N . PRO A 1 320 ? -18.413 -5.010 -47.667 1.00 36.22 320 PRO A N 1
ATOM 2491 C CA . PRO A 1 320 ? -19.565 -4.315 -48.214 1.00 36.22 320 PRO A CA 1
ATOM 2492 C C . PRO A 1 320 ? -20.341 -5.283 -49.112 1.00 36.22 320 PRO A C 1
ATOM 2494 O O . PRO A 1 320 ? -19.847 -5.748 -50.142 1.00 36.22 320 PRO A O 1
ATOM 2497 N N . THR A 1 321 ? -21.564 -5.611 -48.710 1.00 36.69 321 THR A N 1
ATOM 2498 C CA . THR A 1 321 ? -22.532 -6.309 -49.552 1.00 36.69 321 THR A CA 1
ATOM 2499 C C . THR A 1 321 ? -22.950 -5.373 -50.684 1.00 36.69 321 THR A C 1
ATOM 2501 O O . THR A 1 321 ? -23.604 -4.352 -50.478 1.00 36.69 321 THR A O 1
ATOM 2504 N N . LYS A 1 322 ? -22.552 -5.710 -51.916 1.00 36.91 322 LYS A N 1
ATOM 2505 C CA . LYS A 1 322 ? -23.061 -5.061 -53.128 1.00 36.91 322 LYS A CA 1
ATOM 2506 C C . LYS A 1 322 ? -24.570 -5.310 -53.218 1.00 36.91 322 LYS A C 1
ATOM 2508 O O . LYS A 1 322 ? -24.995 -6.422 -53.517 1.00 36.91 322 LYS A O 1
ATOM 2513 N N . ARG A 1 323 ? -25.378 -4.273 -52.985 1.00 35.72 323 ARG A N 1
ATOM 2514 C CA . ARG A 1 323 ? -26.775 -4.223 -53.436 1.00 35.72 323 ARG A CA 1
ATOM 2515 C C . ARG A 1 323 ? -26.775 -3.984 -54.946 1.00 35.72 323 ARG A C 1
ATOM 2517 O O . ARG A 1 323 ? -26.485 -2.880 -55.392 1.00 35.72 323 ARG A O 1
ATOM 2524 N N . SER A 1 324 ? -27.098 -5.008 -55.730 1.00 35.16 324 SER A N 1
ATOM 2525 C CA . SER A 1 324 ? -27.560 -4.823 -57.106 1.00 35.16 324 SER A CA 1
ATOM 2526 C C . SER A 1 324 ? -29.015 -4.365 -57.069 1.00 35.16 324 SER A C 1
ATOM 2528 O O . SER A 1 324 ? -29.908 -5.152 -56.757 1.00 35.16 324 SER A O 1
ATOM 2530 N N . VAL A 1 325 ? -29.240 -3.089 -57.368 1.00 36.94 325 VAL A N 1
ATOM 2531 C CA . VAL A 1 325 ? -30.549 -2.566 -57.763 1.00 36.94 325 VAL A CA 1
ATOM 2532 C C . VAL A 1 325 ? -30.704 -2.874 -59.251 1.00 36.94 325 VAL A C 1
ATOM 2534 O O . VAL A 1 325 ? -29.885 -2.430 -60.053 1.00 36.94 325 VAL A O 1
ATOM 2537 N N . ARG A 1 326 ? -31.710 -3.679 -59.607 1.00 37.09 326 ARG A N 1
ATOM 2538 C CA . ARG A 1 326 ? -32.237 -3.735 -60.975 1.00 37.09 326 ARG A CA 1
ATOM 2539 C C . ARG A 1 326 ? -33.260 -2.608 -61.112 1.00 37.09 326 ARG A C 1
ATOM 2541 O O . ARG A 1 326 ? -34.182 -2.546 -60.299 1.00 37.09 326 ARG A O 1
ATOM 2548 N N . LEU A 1 327 ? -33.052 -1.743 -62.099 1.00 38.12 327 LEU A N 1
ATOM 2549 C CA . LEU A 1 327 ? -34.126 -1.077 -62.834 1.00 38.12 327 LEU A CA 1
ATOM 2550 C C . LEU A 1 327 ? -34.444 -1.955 -64.045 1.00 38.12 327 LEU A C 1
ATOM 2552 O O . LEU A 1 327 ? -33.482 -2.562 -64.574 1.00 38.12 327 LEU A O 1
#

Organism: NCBI:txid2048283

Secondary structure (DSSP, 8-state):
--HHHHHHHHHHHHHHHHHHHHHHHHHHHHHHHHTTTTS-HHHHHHHHHHHHTSTT---SSHHHHHHHHHHHHHH-HHHHHHHHHHHHHHHHHHHHHHHHHHHHHHHHHHHHHHHHHTTSTTHHHHHHHHHHHHHH-TTSEEEEES--EE-STHHHHTT-S-SS-EE-SEEEEGGGTEEEEE--TTS-HHHHHHHHHHHHHGGG--HHHHHHHHHHS---SS--HHHHHHHHHHHHHHHHHH-TTS-HHHHTTSS-HHHHHHHHH--SHHHHHHHHHHHHTHHHHHHHHHHHHTT--GGGS-GGGGT--PPP---------------

Radius of gyration: 23.78 Å; chains: 1; bounding box: 59×52×92 Å

Foldseek 3Di:
DDLVVLLVQLLVLVVQLVVLVVQLVVLLVLLLVQLPPPDPSVVLVLLLLVQLPDDLSPCPDPVNVVSLVVSCVRRNPVSSVSNSVSSNSNVVSVVSSVVSLVVSCLRVNPVSSLVSCLVDPCNVVSNVLLLQLLQLALLEAEAEDQWDKAADDVCQQLQDPHRDIDTDQKDQDQVRSYIYGHPYPVDDRQLVSQLNSLVSLVVQDDPVLVVLQCQLQPDDSRHHSSSSSSNLLSVLLVQCVVPVPDPVVVVLPDDDPSSVSVVVSPPDPSNVVVSVCSSRNVSSVVVVVVCVVVVNDCSSRGPSVVVPDDDPPPPPDDDDDDDDDDD

Sequence (327 aa):
MTTDFLQQSYQTAYQAEDATWKVLTEARSEMLAAAAGKVPSVTIQKWMSEIEGKPRLDTLSPGSRKILENLSAWCGSENLSRWIKASRDFSAATDHAFRAAMELKAGGGIKSVIELDGTREDGELRRKLISIATRINPTVELHLVRELYAEGPALLNSGASSTDRMEVAGMHVPYYNMSTVSLSKKFDPVDTVYHEMWHSIEPVLTHQERAALRSAFPGDHVMTHEERTAVAFANWATIKERAPNQQVSRSFHKVNAAAAQIKSLFGSRRVETIFHSAFAGEFGERMVKGFRKLGGRDHFLPVAAKIAKPSPVQSGNPRPTKRSVRL